Protein AF-A0A8B6DCF0-F1 (afdb_monomer_lite)

Radius of gyration: 31.2 Å; chains: 1; bounding box: 80×65×60 Å

Foldseek 3Di:
DDDPPPPVVV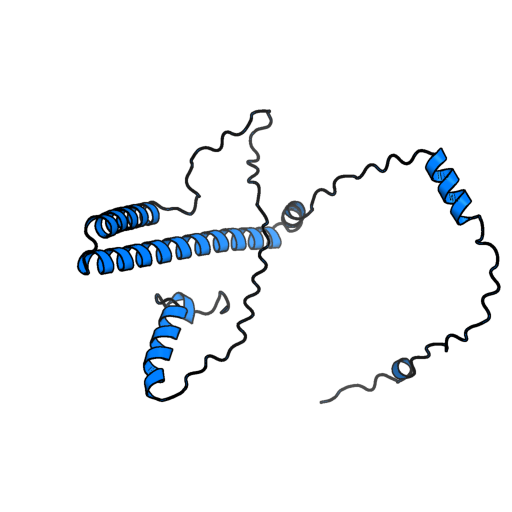PDPDDPVNVVVVVCVVCVVVDDDDDDDDPPPPPPPPPPPPDDDPPPDPDDDDDPPDPDPDPLCDPVLVVLVVQLVVLVVVCVVPVDPVSVVSNVVSVVVNVVSVVVSVVVVVVVVVVVLVVCCVPPVPVSVVSVPDPPPPPPPPQDPVNVVVVVVVVVPDDPDPPPDDDPPPPPDPVVVVDPPDDDDD

Structure (mmCIF, N/CA/C/O backbone):
data_AF-A0A8B6DCF0-F1
#
_entry.id   AF-A0A8B6DCF0-F1
#
loop_
_atom_site.group_PDB
_atom_site.id
_atom_site.type_symbol
_atom_site.label_atom_id
_atom_site.label_alt_id
_atom_site.label_comp_id
_atom_site.label_asym_id
_atom_site.label_entity_id
_atom_site.label_seq_id
_atom_site.pdbx_PDB_ins_code
_atom_site.Cartn_x
_atom_site.Cartn_y
_atom_site.Cartn_z
_atom_site.occupancy
_atom_site.B_iso_or_equiv
_atom_site.auth_seq_id
_atom_site.auth_comp_id
_atom_site.auth_asym_id
_atom_site.auth_atom_id
_atom_site.pdbx_PDB_model_num
ATOM 1 N N . MET A 1 1 ? 0.756 -14.372 11.166 1.00 50.53 1 MET A N 1
ATOM 2 C CA . MET A 1 1 ? 1.759 -13.294 11.364 1.00 50.53 1 MET A CA 1
ATOM 3 C C . MET A 1 1 ? 2.441 -13.511 12.699 1.00 50.53 1 MET A C 1
ATOM 5 O O . MET A 1 1 ? 1.732 -13.836 13.648 1.00 50.53 1 MET A O 1
ATOM 9 N N . PRO A 1 2 ? 3.769 -13.352 12.784 1.00 46.59 2 PRO A N 1
ATOM 10 C CA . PRO A 1 2 ? 4.470 -13.542 14.040 1.00 46.59 2 PRO A CA 1
ATOM 11 C C . PRO A 1 2 ? 4.044 -12.483 15.072 1.00 46.59 2 PRO A C 1
ATOM 13 O O . PRO A 1 2 ? 3.717 -11.356 14.694 1.00 46.59 2 PRO A O 1
ATOM 16 N N . PRO A 1 3 ? 4.024 -12.833 16.365 1.00 51.06 3 PRO A N 1
ATOM 17 C CA . PRO A 1 3 ? 3.550 -11.953 17.427 1.00 51.06 3 PRO A CA 1
ATOM 18 C C . PRO A 1 3 ? 4.448 -10.717 17.620 1.00 51.06 3 PRO A C 1
ATOM 20 O O . PRO A 1 3 ? 5.671 -10.831 17.691 1.00 51.06 3 PRO A O 1
ATOM 23 N N . ASP A 1 4 ? 3.820 -9.546 17.799 1.00 48.81 4 ASP A N 1
ATOM 24 C CA . ASP A 1 4 ? 4.411 -8.187 17.877 1.00 48.81 4 ASP A CA 1
ATOM 25 C C . ASP A 1 4 ? 5.501 -7.968 18.955 1.00 48.81 4 ASP A C 1
ATOM 27 O O . ASP A 1 4 ? 6.108 -6.895 19.049 1.00 48.81 4 ASP A O 1
ATOM 31 N N . LYS A 1 5 ? 5.759 -8.969 19.800 1.00 54.66 5 LYS A N 1
ATOM 32 C CA . LYS A 1 5 ? 6.769 -8.928 20.868 1.00 54.66 5 LYS A CA 1
ATOM 33 C C . LYS A 1 5 ? 7.974 -9.827 20.615 1.00 54.66 5 LYS A C 1
ATOM 35 O O . LYS A 1 5 ? 8.868 -9.864 21.455 1.00 54.66 5 LYS A O 1
ATOM 40 N N . ASN A 1 6 ? 8.013 -10.554 19.503 1.00 51.38 6 ASN A N 1
ATOM 41 C CA . ASN A 1 6 ? 9.112 -11.469 19.261 1.00 51.38 6 ASN A CA 1
ATOM 42 C C . ASN A 1 6 ? 10.365 -10.679 18.838 1.00 51.38 6 ASN A C 1
ATOM 44 O O . ASN A 1 6 ? 10.413 -10.067 17.770 1.00 51.38 6 ASN A O 1
ATOM 48 N N . VAL A 1 7 ? 11.362 -10.669 19.730 1.00 56.72 7 VAL A N 1
ATOM 49 C CA . VAL A 1 7 ? 12.644 -9.949 19.610 1.00 56.72 7 VAL A CA 1
ATOM 50 C C . VAL A 1 7 ? 13.365 -10.298 18.305 1.00 56.72 7 VAL A C 1
ATOM 52 O O . VAL A 1 7 ? 14.072 -9.459 17.751 1.00 56.72 7 VAL A O 1
ATOM 55 N N . PHE A 1 8 ? 13.112 -11.499 17.781 1.00 53.00 8 PHE A N 1
ATOM 56 C CA . PHE A 1 8 ? 13.664 -12.004 16.531 1.00 53.00 8 PHE A CA 1
ATOM 57 C C . PHE A 1 8 ? 13.345 -11.102 15.324 1.00 53.00 8 PHE A C 1
ATOM 59 O O . PHE A 1 8 ? 14.246 -10.726 14.581 1.00 53.00 8 PHE A O 1
ATOM 66 N N . TYR A 1 9 ? 12.093 -10.651 15.173 1.00 59.12 9 TYR A N 1
ATOM 67 C CA . TYR A 1 9 ? 11.668 -9.859 14.005 1.00 59.12 9 TYR A CA 1
ATOM 68 C C . TYR A 1 9 ? 11.976 -8.363 14.114 1.00 59.12 9 TYR A C 1
ATOM 70 O O . TYR A 1 9 ? 11.829 -7.647 13.132 1.00 59.12 9 TYR A O 1
ATOM 78 N N . ARG A 1 10 ? 12.389 -7.862 15.288 1.00 59.25 10 ARG A N 1
ATOM 79 C CA . ARG A 1 10 ? 12.855 -6.467 15.421 1.00 59.25 10 ARG A CA 1
ATOM 80 C C . ARG A 1 10 ? 14.289 -6.268 14.955 1.00 59.25 10 ARG A C 1
ATOM 82 O O . ARG A 1 10 ? 14.651 -5.145 14.640 1.00 59.25 10 ARG A O 1
ATOM 89 N N . LYS A 1 11 ? 15.102 -7.325 14.996 1.00 58.03 11 LYS A N 1
ATOM 90 C CA . LYS A 1 11 ? 16.522 -7.279 14.622 1.00 58.03 11 LYS A CA 1
ATOM 91 C C . LYS A 1 11 ? 16.777 -7.763 13.195 1.00 58.03 11 LYS A C 1
ATOM 93 O O . LYS A 1 11 ? 17.899 -7.665 12.718 1.00 58.03 11 LYS A O 1
ATOM 98 N N . CYS A 1 12 ? 15.760 -8.319 12.542 1.00 60.09 12 CYS A N 1
ATOM 99 C CA . CYS A 1 12 ? 15.866 -8.800 11.178 1.00 60.09 12 CYS A CA 1
ATOM 100 C C . CYS A 1 12 ? 15.437 -7.674 10.228 1.00 60.09 12 CYS A C 1
ATOM 102 O O . CYS A 1 12 ? 14.245 -7.441 10.048 1.00 60.09 12 CYS A O 1
ATOM 104 N N . ASP A 1 13 ? 16.416 -6.968 9.655 1.00 69.06 13 ASP A N 1
ATOM 105 C CA . ASP A 1 13 ? 16.203 -5.934 8.624 1.00 69.06 13 ASP A CA 1
ATOM 106 C C . ASP A 1 13 ? 15.817 -6.520 7.255 1.00 69.06 13 ASP A C 1
ATOM 108 O O . ASP A 1 13 ? 15.523 -5.784 6.314 1.00 69.06 13 ASP A O 1
ATOM 112 N N . LYS A 1 14 ? 15.806 -7.851 7.133 1.00 64.50 14 LYS A N 1
ATOM 113 C CA . LYS A 1 14 ? 15.364 -8.555 5.933 1.00 64.50 14 LYS A CA 1
ATOM 114 C C . LYS A 1 14 ? 13.870 -8.855 6.007 1.00 64.50 14 LYS A C 1
ATOM 116 O O . LYS A 1 14 ? 13.357 -9.277 7.048 1.00 64.50 14 LYS A O 1
ATOM 121 N N . ASP A 1 15 ? 13.174 -8.659 4.891 1.00 76.12 15 ASP A N 1
ATOM 122 C CA . ASP A 1 15 ? 11.773 -9.045 4.780 1.00 76.12 15 ASP A CA 1
ATOM 123 C C . ASP A 1 15 ? 11.641 -10.571 4.917 1.00 76.12 15 ASP A C 1
ATOM 125 O O . ASP A 1 15 ? 12.460 -11.341 4.414 1.00 76.12 15 ASP A O 1
ATOM 129 N N . VAL A 1 16 ? 10.612 -11.028 5.633 1.00 76.62 16 VAL A N 1
ATOM 130 C CA . VAL A 1 16 ? 10.426 -12.462 5.888 1.00 76.62 16 VAL A CA 1
ATOM 131 C C . VAL A 1 16 ? 10.171 -13.242 4.596 1.00 76.62 16 VAL A C 1
ATOM 133 O O . VAL A 1 16 ? 10.513 -14.418 4.538 1.00 76.62 16 VAL A O 1
ATOM 136 N N . PHE A 1 17 ? 9.591 -12.606 3.573 1.00 78.94 17 PHE A N 1
ATOM 137 C CA . PHE A 1 17 ? 9.377 -13.197 2.257 1.00 78.94 17 PHE A CA 1
ATOM 138 C C . PHE A 1 17 ? 10.675 -13.268 1.457 1.00 78.94 17 PHE A C 1
ATOM 140 O O . PHE A 1 17 ? 10.887 -14.279 0.796 1.00 78.94 17 PHE A O 1
ATOM 147 N N . ASP A 1 18 ? 11.563 -12.277 1.586 1.00 79.88 18 ASP A N 1
ATOM 148 C CA . ASP A 1 18 ? 12.898 -12.324 0.974 1.00 79.88 18 ASP A CA 1
ATOM 149 C C . ASP A 1 18 ? 13.707 -13.492 1.557 1.00 79.88 18 ASP A C 1
ATOM 151 O O . ASP A 1 18 ? 14.270 -14.293 0.819 1.00 79.88 18 ASP A O 1
ATOM 155 N N . ILE A 1 19 ? 13.678 -13.666 2.885 1.00 83.75 19 ILE A N 1
ATOM 156 C CA . ILE A 1 19 ? 14.309 -14.814 3.559 1.00 83.75 19 ILE A CA 1
ATOM 157 C C . ILE A 1 19 ? 13.678 -16.132 3.093 1.00 83.75 19 ILE A C 1
ATOM 159 O O . ILE A 1 19 ? 14.378 -17.122 2.883 1.00 83.75 19 ILE A O 1
ATOM 163 N N . LEU A 1 20 ? 12.350 -16.179 2.960 1.00 86.19 20 LEU A N 1
ATOM 164 C CA . LEU A 1 20 ? 11.659 -17.384 2.507 1.00 86.19 20 LEU A CA 1
ATOM 165 C C . LEU A 1 20 ? 12.067 -17.746 1.075 1.00 86.19 20 LEU A C 1
ATOM 167 O O . LEU A 1 20 ? 12.313 -18.912 0.789 1.00 86.19 20 LEU A O 1
ATOM 171 N N . GLN A 1 21 ? 12.159 -16.746 0.199 1.00 85.50 21 GLN A N 1
ATOM 172 C CA . GLN A 1 21 ? 12.559 -16.908 -1.191 1.00 85.50 21 GLN A CA 1
ATOM 173 C C . GLN A 1 21 ? 14.017 -17.366 -1.306 1.00 85.50 21 GLN A C 1
ATOM 175 O O . GLN A 1 21 ? 14.265 -18.349 -1.998 1.00 85.50 21 GLN A O 1
ATOM 180 N N . GLU A 1 22 ? 14.944 -16.731 -0.574 1.00 88.44 22 GLU A N 1
ATOM 181 C CA . GLU A 1 22 ? 16.356 -17.147 -0.494 1.00 88.44 22 GLU A CA 1
ATOM 182 C C . GLU A 1 22 ? 16.465 -18.629 -0.082 1.00 88.44 22 GLU A C 1
ATOM 184 O O . GLU A 1 22 ? 17.211 -19.400 -0.683 1.00 88.44 22 GLU A O 1
ATOM 189 N N . ASN A 1 23 ? 15.676 -19.060 0.908 1.00 89.06 23 ASN A N 1
ATOM 190 C CA . ASN A 1 23 ? 15.674 -20.454 1.356 1.00 89.06 23 ASN A CA 1
ATOM 191 C C . ASN A 1 23 ? 15.055 -21.409 0.327 1.00 89.06 23 ASN A C 1
ATOM 193 O O . ASN A 1 23 ? 15.601 -22.484 0.096 1.00 89.06 23 ASN A O 1
ATOM 197 N N . ILE A 1 24 ? 13.934 -21.046 -0.302 1.00 89.69 24 ILE A N 1
ATOM 198 C CA . ILE A 1 24 ? 13.319 -21.883 -1.343 1.00 89.69 24 ILE A CA 1
ATOM 199 C C . ILE A 1 24 ? 14.308 -22.101 -2.486 1.00 89.69 24 ILE A C 1
ATOM 201 O O . ILE A 1 24 ? 14.480 -23.233 -2.925 1.00 89.69 24 ILE A O 1
ATOM 205 N N . GLU A 1 25 ? 14.985 -21.045 -2.931 1.00 90.94 25 GLU A N 1
ATOM 206 C CA . GLU A 1 25 ? 15.983 -21.127 -3.994 1.00 90.94 25 GLU A CA 1
ATOM 207 C C . GLU A 1 25 ? 17.165 -22.011 -3.582 1.00 90.94 25 GLU A C 1
ATOM 209 O O . GLU A 1 25 ? 17.521 -22.933 -4.316 1.00 90.94 25 GLU A O 1
ATOM 214 N N . HIS A 1 26 ? 17.696 -21.822 -2.370 1.00 92.56 26 HIS A N 1
ATOM 215 C CA . HIS A 1 26 ? 18.795 -22.629 -1.841 1.00 92.56 26 HIS A CA 1
ATOM 216 C C . HIS A 1 26 ? 18.467 -24.132 -1.807 1.00 92.56 26 HIS A C 1
ATOM 218 O O . HIS A 1 26 ? 19.247 -24.954 -2.290 1.00 92.56 26 HIS A O 1
ATOM 224 N N . TYR A 1 27 ? 17.290 -24.494 -1.291 1.00 91.69 27 TYR A N 1
ATOM 225 C CA . TYR A 1 27 ? 16.883 -25.892 -1.131 1.00 91.69 27 TYR A CA 1
ATOM 226 C C . TYR A 1 27 ? 16.232 -26.498 -2.384 1.00 91.69 27 TYR A C 1
ATOM 228 O O . TYR A 1 27 ? 16.094 -27.718 -2.454 1.00 91.69 27 TYR A O 1
ATOM 236 N N . SER A 1 28 ? 15.878 -25.692 -3.393 1.00 89.06 28 SER A N 1
ATOM 237 C CA . SER A 1 28 ? 15.263 -26.174 -4.644 1.00 89.06 28 SER A CA 1
ATOM 238 C C . SER A 1 28 ? 16.144 -27.166 -5.405 1.00 89.06 28 SER A C 1
ATOM 240 O O . SER A 1 28 ? 15.644 -28.059 -6.085 1.00 89.06 28 SER A O 1
ATOM 242 N N . THR A 1 29 ? 17.463 -27.042 -5.247 1.00 91.81 29 THR A N 1
ATOM 243 C CA . THR A 1 29 ? 18.451 -27.935 -5.863 1.00 91.81 29 THR A CA 1
ATOM 244 C C . THR A 1 29 ? 18.511 -29.311 -5.200 1.00 91.81 29 THR A C 1
ATOM 246 O O . THR A 1 29 ? 18.977 -30.265 -5.816 1.00 91.81 29 THR A O 1
ATOM 249 N N . LEU A 1 30 ? 18.020 -29.432 -3.962 1.00 91.38 30 LEU A N 1
ATOM 250 C CA . LEU A 1 30 ? 18.060 -30.665 -3.174 1.00 91.38 30 LEU A CA 1
ATOM 251 C C . LEU A 1 30 ? 16.771 -31.489 -3.288 1.00 91.38 30 LEU A C 1
ATOM 253 O O . LEU A 1 30 ? 16.720 -32.616 -2.798 1.00 91.38 30 LEU A O 1
ATOM 257 N N . GLY A 1 31 ? 15.734 -30.949 -3.933 1.00 90.44 31 GLY A N 1
ATOM 258 C CA . GLY A 1 31 ? 14.481 -31.649 -4.184 1.00 90.44 31 GLY A CA 1
ATOM 259 C C . GLY A 1 31 ? 13.255 -30.751 -4.060 1.00 90.44 31 GLY A C 1
ATOM 260 O O . GLY A 1 31 ? 13.317 -29.529 -4.182 1.00 90.44 31 GLY A O 1
ATOM 261 N N . THR A 1 32 ? 12.099 -31.373 -3.833 1.00 92.12 32 THR A N 1
ATOM 262 C CA . THR A 1 32 ? 10.832 -30.650 -3.706 1.00 92.12 32 THR A CA 1
ATOM 263 C C . THR A 1 32 ? 10.760 -29.918 -2.370 1.00 92.12 32 THR A C 1
ATOM 265 O O . THR A 1 32 ? 10.644 -30.532 -1.312 1.00 92.12 32 THR A O 1
ATOM 268 N N . VAL A 1 33 ? 10.778 -28.588 -2.427 1.00 90.50 33 VAL A N 1
ATOM 269 C CA . VAL A 1 33 ? 1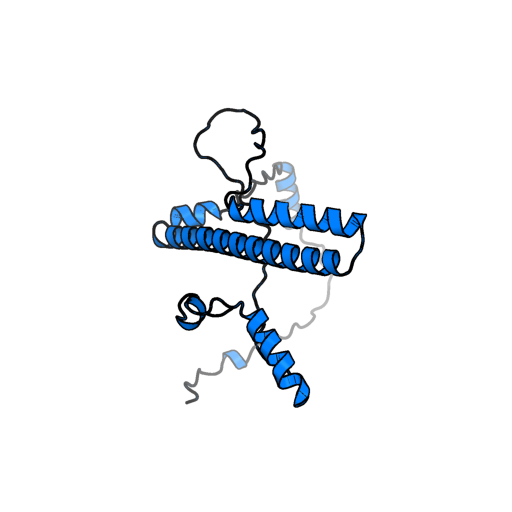0.594 -27.725 -1.258 1.00 90.50 33 VAL A CA 1
ATOM 270 C C . VAL A 1 33 ? 9.113 -27.395 -1.105 1.00 90.50 33 VAL A C 1
ATOM 272 O O . VAL A 1 33 ? 8.496 -26.839 -2.013 1.00 90.50 33 VAL A O 1
ATOM 275 N N . ALA A 1 34 ? 8.542 -27.706 0.057 1.00 85.19 34 ALA A N 1
ATOM 276 C CA . ALA A 1 34 ? 7.182 -27.325 0.419 1.00 85.19 34 ALA A CA 1
ATOM 277 C C . ALA A 1 34 ? 7.203 -26.384 1.627 1.00 85.19 34 ALA A C 1
ATOM 279 O O . ALA A 1 34 ? 7.842 -26.663 2.641 1.00 85.19 34 ALA A O 1
ATOM 280 N N . VAL A 1 35 ? 6.474 -25.273 1.532 1.00 82.06 35 VAL A N 1
ATOM 281 C CA . VAL A 1 35 ? 6.255 -24.363 2.660 1.00 82.06 35 VAL A CA 1
ATOM 282 C C . VAL A 1 35 ? 4.965 -24.779 3.354 1.00 82.06 35 VAL A C 1
ATOM 284 O O . VAL A 1 35 ? 3.885 -24.652 2.782 1.00 82.06 35 VAL A O 1
ATOM 287 N N . ILE A 1 36 ? 5.073 -25.269 4.588 1.00 78.62 36 ILE A N 1
ATOM 288 C CA . ILE A 1 36 ? 3.926 -25.728 5.377 1.00 78.62 36 ILE A CA 1
ATOM 289 C C . ILE A 1 36 ? 3.716 -24.760 6.540 1.00 78.62 36 ILE A C 1
ATOM 291 O O . ILE A 1 36 ? 4.605 -24.548 7.362 1.00 78.62 36 ILE A O 1
ATOM 295 N N . GLY A 1 37 ? 2.530 -24.163 6.615 1.00 76.81 37 GLY A N 1
ATOM 296 C CA . GLY A 1 37 ? 2.154 -23.282 7.713 1.00 76.81 37 GLY A CA 1
ATOM 297 C C . GLY A 1 37 ? 0.703 -22.838 7.613 1.00 76.81 37 GLY A C 1
ATOM 298 O O . GLY A 1 37 ? 0.122 -22.808 6.529 1.00 76.81 37 GLY A O 1
ATOM 299 N N . ASP A 1 38 ? 0.121 -22.465 8.753 1.00 59.91 38 ASP A N 1
ATOM 300 C CA . ASP A 1 38 ? -1.204 -21.854 8.800 1.00 59.91 38 ASP A CA 1
ATOM 301 C C . ASP A 1 38 ? -1.120 -20.414 8.259 1.00 59.91 38 ASP A C 1
ATOM 303 O O . ASP A 1 38 ? -0.906 -19.440 8.990 1.00 59.91 38 ASP A O 1
ATOM 307 N N . LEU A 1 39 ? -1.226 -20.282 6.933 1.00 60.72 39 LEU A N 1
ATOM 308 C CA . LEU A 1 39 ? -1.250 -19.005 6.217 1.00 60.72 39 LEU A CA 1
ATOM 309 C C . LEU A 1 39 ? -2.603 -18.282 6.346 1.00 60.72 39 LEU A C 1
ATOM 311 O O . LEU A 1 39 ? -2.876 -17.364 5.571 1.00 60.72 39 LEU A O 1
ATOM 315 N N . ASN A 1 40 ? -3.428 -18.614 7.350 1.00 56.78 40 ASN A N 1
ATOM 316 C CA . ASN A 1 40 ? -4.629 -17.863 7.722 1.00 56.78 40 ASN A CA 1
ATOM 317 C C . ASN A 1 40 ? -4.282 -16.487 8.325 1.00 56.78 40 ASN A C 1
ATOM 319 O O . ASN A 1 40 ? -4.618 -16.135 9.460 1.00 56.78 40 ASN A O 1
ATOM 323 N N . GLY A 1 41 ? -3.623 -15.637 7.541 1.00 51.19 41 GLY A N 1
ATOM 324 C CA . GLY A 1 41 ? -3.668 -14.202 7.741 1.00 51.19 41 GLY A CA 1
ATOM 325 C C . GLY A 1 41 ? -5.103 -13.757 7.507 1.00 51.19 41 GLY A C 1
ATOM 326 O O . GLY A 1 41 ? -5.540 -13.676 6.364 1.00 51.19 41 GLY A O 1
ATOM 327 N N . ARG A 1 42 ? -5.847 -13.488 8.586 1.00 44.69 42 ARG A N 1
ATOM 328 C CA . ARG A 1 42 ? -7.197 -12.911 8.537 1.00 44.69 42 ARG A CA 1
ATOM 329 C C . ARG A 1 42 ? -7.170 -11.572 7.786 1.00 44.69 42 ARG A C 1
ATOM 331 O O . ARG A 1 42 ? -7.068 -10.509 8.393 1.00 44.69 42 ARG A O 1
ATOM 338 N N . TYR A 1 43 ? -7.278 -11.615 6.464 1.00 42.34 43 TYR A N 1
ATOM 339 C CA . TYR A 1 43 ? -7.583 -10.467 5.625 1.00 42.34 43 TYR A CA 1
ATOM 340 C C . TYR A 1 43 ? -9.094 -10.261 5.651 1.00 42.34 43 TYR A C 1
ATOM 342 O O . TYR A 1 43 ? -9.807 -10.641 4.729 1.00 42.34 43 TYR A O 1
ATOM 350 N N . THR A 1 44 ? -9.613 -9.609 6.690 1.00 36.34 44 THR A N 1
ATOM 351 C CA . THR A 1 44 ? -10.875 -8.898 6.490 1.00 36.34 44 THR A CA 1
ATOM 352 C C . THR A 1 44 ? -10.538 -7.622 5.732 1.00 36.34 44 THR A C 1
ATOM 354 O O . THR A 1 44 ? -10.018 -6.668 6.316 1.00 36.34 44 THR A O 1
ATOM 357 N N . LYS A 1 45 ? -10.835 -7.584 4.425 1.00 38.97 45 LYS A N 1
ATOM 358 C CA . LYS A 1 45 ? -11.086 -6.327 3.700 1.00 38.97 45 LYS A CA 1
ATOM 359 C C . LYS A 1 45 ? -12.318 -5.670 4.333 1.00 38.97 45 LYS A C 1
ATOM 361 O O . LYS A 1 45 ? -13.410 -5.681 3.785 1.00 38.97 45 LYS A O 1
ATOM 366 N N . SER A 1 46 ? -12.175 -5.135 5.537 1.00 40.78 46 SER A N 1
ATOM 367 C CA . SER A 1 46 ? -13.142 -4.191 6.061 1.00 40.78 46 SER A CA 1
ATOM 368 C C . SER A 1 46 ? -12.739 -2.843 5.484 1.00 40.78 46 SER A C 1
ATOM 370 O O . SER A 1 46 ? -11.839 -2.183 6.010 1.00 40.78 46 SER A O 1
ATOM 372 N N . GLU A 1 47 ? -13.366 -2.464 4.373 1.00 40.00 47 GLU A N 1
ATOM 373 C CA . GLU A 1 47 ? -13.417 -1.084 3.892 1.00 40.00 47 GLU A CA 1
ATOM 374 C C . GLU A 1 47 ? -14.145 -0.228 4.936 1.00 40.00 47 GLU A C 1
ATOM 376 O O . GLU A 1 47 ? -15.284 0.196 4.775 1.00 40.00 47 GLU A O 1
ATOM 381 N N . VAL A 1 48 ? -13.497 0.003 6.074 1.00 40.41 48 VAL A N 1
ATOM 382 C CA . VAL A 1 48 ? -13.881 1.072 6.981 1.00 40.41 48 VAL A CA 1
ATOM 383 C C . VAL A 1 48 ? -13.114 2.284 6.492 1.00 40.41 48 VAL A C 1
ATOM 385 O O . VAL A 1 48 ? -11.980 2.538 6.896 1.00 40.41 48 VAL A O 1
ATOM 388 N N . THR A 1 49 ? -13.722 3.014 5.562 1.00 35.75 49 THR A N 1
ATOM 389 C CA . THR A 1 49 ? -13.335 4.391 5.272 1.00 35.75 49 THR A CA 1
ATOM 390 C C . THR A 1 49 ? -13.581 5.187 6.552 1.00 35.75 49 THR A C 1
ATOM 392 O O . THR A 1 49 ? -14.698 5.606 6.853 1.00 35.75 49 THR A O 1
ATOM 395 N N . PHE A 1 50 ? -12.537 5.341 7.365 1.00 40.47 50 PHE A N 1
ATOM 396 C CA . PHE A 1 50 ? -12.544 6.280 8.476 1.00 40.47 50 PHE A CA 1
ATOM 397 C C . PHE A 1 50 ? -12.654 7.678 7.870 1.00 40.47 50 PHE A C 1
ATOM 399 O O . PHE A 1 50 ? -11.669 8.216 7.373 1.00 40.47 50 PHE A O 1
ATOM 406 N N . LYS A 1 51 ? -13.861 8.253 7.868 1.00 36.56 51 LYS A N 1
ATOM 407 C CA . LYS A 1 51 ? -14.012 9.693 7.669 1.00 36.56 51 LYS A CA 1
ATOM 408 C C . LYS A 1 51 ? -13.280 10.373 8.820 1.00 36.56 51 LYS A C 1
ATOM 410 O O . LYS A 1 51 ? -13.652 10.193 9.978 1.00 36.56 51 LYS A O 1
ATOM 415 N N . GLU A 1 52 ? -12.224 11.103 8.494 1.00 41.12 52 GLU A N 1
ATOM 416 C CA . GLU A 1 52 ? -11.612 12.057 9.407 1.00 41.12 52 GLU A CA 1
ATOM 417 C C . GLU A 1 52 ? -12.676 13.100 9.753 1.00 41.12 52 GLU A C 1
ATOM 419 O O . GLU A 1 52 ? -13.11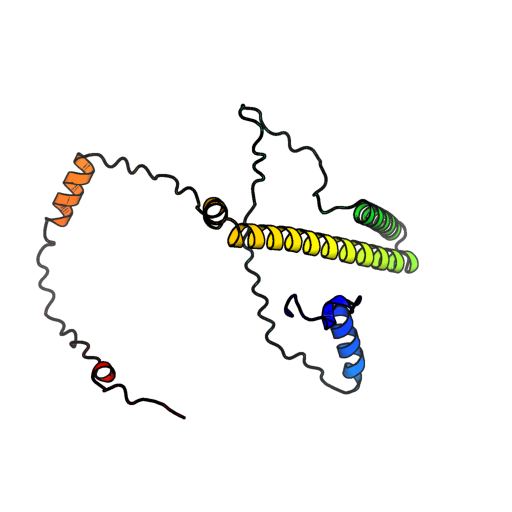7 13.865 8.899 1.00 41.12 52 GLU A O 1
ATOM 424 N N . GLN A 1 53 ? -13.162 13.070 10.992 1.00 34.84 53 GLN A N 1
ATOM 425 C CA . GLN A 1 53 ? -13.835 14.222 11.573 1.00 34.84 53 GLN A CA 1
ATOM 426 C C . GLN A 1 53 ? -12.772 15.017 12.319 1.00 34.84 53 GLN A C 1
ATOM 428 O O . GLN A 1 53 ? -12.280 14.587 13.361 1.00 34.84 53 GLN A O 1
ATOM 433 N N . CYS A 1 54 ? -12.404 16.154 11.736 1.00 32.72 54 CYS A N 1
ATOM 434 C CA . CYS A 1 54 ? -11.772 17.251 12.445 1.00 32.72 54 CYS A CA 1
ATOM 435 C C . CYS A 1 54 ? -12.826 17.827 13.410 1.00 32.72 54 CYS A C 1
ATOM 437 O O . CYS A 1 54 ? -13.886 18.257 12.963 1.00 32.72 54 CYS A O 1
ATOM 439 N N . GLU A 1 55 ? -12.591 17.774 14.724 1.00 35.03 55 GLU A N 1
ATOM 440 C CA . GLU A 1 55 ? -13.515 18.279 15.762 1.00 35.03 55 GLU A CA 1
ATOM 441 C C . GLU A 1 55 ? -13.423 19.815 15.941 1.00 35.03 55 GLU A C 1
ATOM 443 O O . GLU A 1 55 ? -13.660 20.324 17.030 1.00 35.03 55 GLU A O 1
ATOM 448 N N . SER A 1 56 ? -13.093 20.585 14.897 1.00 35.41 56 SER A N 1
ATOM 449 C CA . SER A 1 56 ? -12.932 22.044 15.021 1.00 35.41 56 SER A CA 1
ATOM 450 C C . SER A 1 56 ? -13.424 22.842 13.811 1.00 35.41 56 SER A C 1
ATOM 452 O O . SER A 1 56 ? -12.681 23.647 13.254 1.00 35.41 56 SER A O 1
ATOM 454 N N . CYS A 1 57 ? -14.674 22.630 13.399 1.00 27.88 57 CYS A N 1
ATOM 455 C CA . CYS A 1 57 ? -15.410 23.607 12.590 1.00 27.88 57 CYS A CA 1
ATOM 456 C C . CYS A 1 57 ? -16.911 23.277 12.569 1.00 27.88 57 CYS A C 1
ATOM 458 O O . CYS A 1 57 ? -17.411 22.553 11.710 1.00 27.88 57 CYS A O 1
ATOM 460 N N . GLU A 1 58 ? -17.651 23.830 13.530 1.00 38.12 58 GLU A N 1
ATOM 461 C CA . GLU A 1 58 ? -19.081 24.076 13.355 1.00 38.12 58 GLU A CA 1
ATOM 462 C C . GLU A 1 58 ? -19.219 25.270 12.410 1.00 38.12 58 GLU A C 1
ATOM 464 O O . GLU A 1 58 ? -19.083 26.405 12.846 1.00 38.12 58 GLU A O 1
ATOM 469 N N . ASN A 1 59 ? -19.339 24.999 11.107 1.00 37.69 59 ASN A N 1
ATOM 470 C CA . ASN A 1 59 ? -20.140 25.753 10.134 1.00 37.69 59 ASN A CA 1
ATOM 471 C C . ASN A 1 59 ? -19.871 25.217 8.718 1.00 37.69 59 ASN A C 1
ATOM 473 O O . ASN A 1 59 ? -18.798 25.397 8.158 1.00 37.69 59 ASN A O 1
ATOM 477 N N . GLY A 1 60 ? -20.870 24.518 8.176 1.00 40.50 60 GLY A N 1
ATOM 478 C CA . GLY A 1 60 ? -21.453 24.772 6.852 1.00 40.50 60 GLY A CA 1
ATOM 479 C C . GLY A 1 60 ? -20.652 24.674 5.551 1.00 40.50 60 GLY A C 1
ATOM 480 O O . GLY A 1 60 ? -21.310 24.567 4.520 1.00 40.50 60 GLY A O 1
ATOM 481 N N . ASP A 1 61 ? -19.320 24.660 5.533 1.00 33.16 61 ASP A N 1
ATOM 482 C CA . ASP A 1 61 ? -18.582 24.817 4.276 1.00 33.16 61 ASP A CA 1
ATOM 483 C C . ASP A 1 61 ? -18.015 23.506 3.726 1.00 33.16 61 ASP A C 1
ATOM 485 O O . ASP A 1 61 ? -17.389 22.691 4.409 1.00 33.16 61 ASP A O 1
ATOM 489 N N . LYS A 1 62 ? -18.282 23.290 2.433 1.00 37.78 62 LYS A N 1
ATOM 490 C CA . LYS A 1 62 ? -17.834 22.138 1.649 1.00 37.78 62 LYS A CA 1
ATOM 491 C C . LYS A 1 62 ? -16.309 22.049 1.728 1.00 37.78 62 LYS A C 1
ATOM 493 O O . LYS A 1 62 ? -15.606 22.852 1.126 1.00 37.78 62 LYS A O 1
ATOM 498 N N . ILE A 1 63 ? -15.806 21.044 2.445 1.00 38.38 63 ILE A N 1
ATOM 499 C CA . ILE A 1 63 ? -14.375 20.741 2.540 1.00 38.38 63 ILE A CA 1
ATOM 500 C C . ILE A 1 63 ? -13.854 20.441 1.129 1.00 38.38 63 ILE A C 1
ATOM 502 O O . ILE A 1 63 ? -14.031 19.336 0.605 1.00 38.38 63 ILE A O 1
ATOM 506 N N . HIS A 1 64 ? -13.201 21.422 0.510 1.00 39.59 64 HIS A N 1
ATOM 507 C CA . HIS A 1 64 ? -12.265 21.167 -0.571 1.00 39.59 64 HIS A CA 1
ATOM 508 C C . HIS A 1 64 ? -11.187 20.241 -0.006 1.00 39.59 64 HIS A C 1
ATOM 510 O O . HIS A 1 64 ? -10.463 20.613 0.916 1.00 39.59 64 HIS A O 1
ATOM 516 N N . LYS A 1 65 ? -11.109 19.005 -0.515 1.00 42.47 65 LYS A N 1
ATOM 517 C CA . LYS A 1 65 ? -9.976 18.122 -0.231 1.00 42.47 65 LYS A CA 1
ATOM 518 C C . LYS A 1 65 ? -8.737 18.834 -0.758 1.00 42.47 65 LYS A C 1
ATOM 520 O O . LYS A 1 65 ? -8.545 18.899 -1.969 1.00 42.47 65 LYS A O 1
ATOM 525 N N . SER A 1 66 ? -7.937 19.407 0.133 1.00 44.66 66 SER A N 1
ATOM 526 C CA . SER A 1 66 ? -6.593 19.826 -0.228 1.00 44.66 66 SER A CA 1
ATOM 527 C C . SER A 1 66 ? -5.874 18.607 -0.809 1.00 44.66 66 SER A C 1
ATOM 529 O O . SER A 1 66 ? -6.051 17.486 -0.326 1.00 44.66 66 SER A O 1
ATOM 531 N N . ASN A 1 67 ? -5.068 18.811 -1.852 1.00 55.59 67 ASN A N 1
ATOM 532 C CA . ASN A 1 67 ? -4.154 17.802 -2.404 1.00 55.59 67 ASN A CA 1
ATOM 533 C C . ASN A 1 67 ? -3.017 17.475 -1.414 1.00 55.59 67 ASN A C 1
ATOM 535 O O . ASN A 1 67 ? -1.867 17.313 -1.808 1.00 55.59 67 ASN A O 1
ATOM 539 N N . ALA A 1 68 ? -3.307 17.457 -0.113 1.00 68.12 68 ALA A N 1
ATOM 540 C CA . ALA A 1 68 ? -2.360 17.057 0.899 1.00 68.12 68 ALA A CA 1
ATOM 541 C C . ALA A 1 68 ? -2.053 15.578 0.681 1.00 68.12 68 ALA A C 1
ATOM 543 O O . ALA A 1 68 ? -2.957 14.735 0.638 1.00 68.12 68 ALA A O 1
ATOM 544 N N . ASP A 1 69 ? -0.768 15.279 0.522 1.00 74.12 69 ASP A N 1
ATOM 545 C CA . ASP A 1 69 ? -0.303 13.908 0.486 1.00 74.12 69 ASP A CA 1
ATOM 546 C C . ASP A 1 69 ? -0.800 13.161 1.719 1.00 74.12 69 ASP A C 1
ATOM 548 O O . ASP A 1 69 ? -0.945 13.720 2.812 1.00 74.12 69 ASP A O 1
ATOM 552 N N . ASN A 1 70 ? -1.047 11.864 1.546 1.00 78.25 70 ASN A N 1
ATOM 553 C CA . ASN A 1 70 ? -1.381 11.030 2.684 1.00 78.25 70 ASN A CA 1
ATOM 554 C C . ASN A 1 70 ? -0.294 11.182 3.764 1.00 78.25 70 ASN A C 1
ATOM 556 O O . ASN A 1 70 ? 0.890 11.151 3.435 1.00 78.25 70 ASN A O 1
ATOM 560 N N . PRO A 1 71 ? -0.655 11.231 5.056 1.00 83.62 71 PRO A N 1
ATOM 561 C CA . PRO A 1 71 ? 0.288 11.517 6.144 1.00 83.62 71 PRO A CA 1
ATOM 562 C C . PRO A 1 71 ? 1.411 10.478 6.313 1.00 83.62 71 PRO A C 1
ATOM 564 O O . PRO A 1 71 ? 2.338 10.686 7.086 1.00 83.62 71 PRO A O 1
ATOM 567 N N . TRP A 1 72 ? 1.332 9.339 5.619 1.00 87.94 72 TRP A N 1
ATO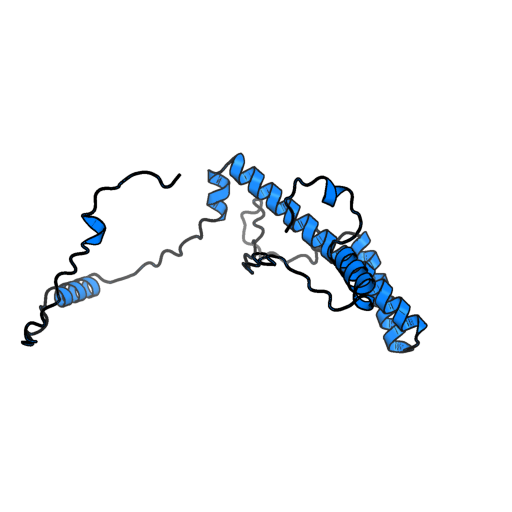M 568 C CA . TRP A 1 72 ? 2.379 8.315 5.587 1.00 87.94 72 TRP A CA 1
ATOM 569 C C . TRP A 1 72 ? 3.350 8.458 4.406 1.00 87.94 72 TRP A C 1
ATOM 571 O O . TRP A 1 72 ? 4.331 7.722 4.353 1.00 87.94 72 TRP A O 1
ATOM 581 N N . PHE A 1 73 ? 3.087 9.355 3.454 1.00 90.88 73 PHE A N 1
ATOM 582 C CA . PHE A 1 73 ? 3.883 9.537 2.243 1.00 90.88 73 PHE A CA 1
ATOM 583 C C . PHE A 1 73 ? 4.989 10.573 2.480 1.00 90.88 73 PHE A C 1
ATOM 585 O O . PHE A 1 73 ? 4.839 11.762 2.207 1.00 90.88 73 PHE A O 1
ATOM 592 N N . THR A 1 74 ? 6.088 10.100 3.062 1.00 91.44 74 THR A N 1
ATOM 593 C CA . THR A 1 74 ? 7.247 10.913 3.451 1.00 91.44 74 THR A CA 1
ATOM 594 C C . THR A 1 74 ? 8.049 11.410 2.244 1.00 91.44 74 THR A C 1
ATOM 596 O O . THR A 1 74 ? 7.941 10.863 1.144 1.00 91.44 74 THR A O 1
ATOM 599 N N . ASP A 1 75 ? 8.922 12.396 2.462 1.00 92.81 75 ASP 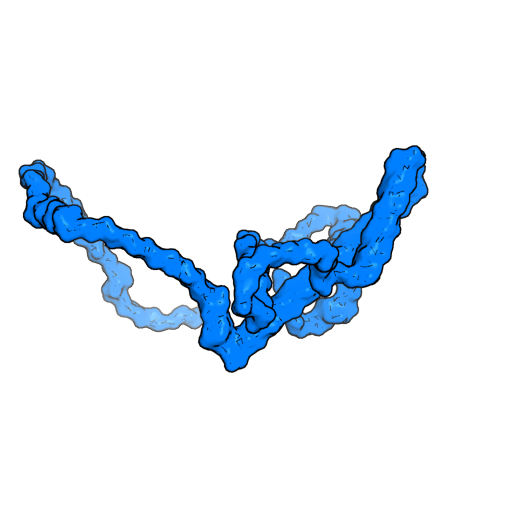A N 1
ATOM 600 C CA . ASP A 1 75 ? 9.816 12.931 1.421 1.00 92.81 75 ASP A CA 1
ATOM 601 C C . ASP A 1 75 ? 10.777 11.873 0.852 1.00 92.81 75 ASP A C 1
ATOM 603 O O . ASP A 1 75 ? 11.086 11.876 -0.340 1.00 92.81 75 ASP A O 1
ATOM 607 N N . GLU A 1 76 ? 11.173 10.892 1.669 1.00 92.19 76 GLU A N 1
ATOM 608 C CA . GLU A 1 76 ? 11.900 9.697 1.220 1.00 92.19 76 GLU A CA 1
ATOM 609 C C . GLU A 1 76 ? 11.091 8.925 0.160 1.00 92.19 76 GLU A C 1
ATOM 611 O O . GLU A 1 76 ? 11.599 8.591 -0.911 1.00 92.19 76 GLU A O 1
ATOM 616 N N . CYS A 1 77 ? 9.803 8.681 0.428 1.00 93.88 77 CYS A N 1
ATOM 617 C CA . CYS A 1 77 ? 8.921 7.955 -0.484 1.00 93.88 77 CYS A CA 1
ATOM 618 C C . CYS A 1 77 ? 8.664 8.745 -1.775 1.00 93.88 77 CYS A C 1
ATOM 620 O O . CYS A 1 77 ? 8.646 8.156 -2.857 1.00 93.88 77 CYS A O 1
ATOM 622 N N . LYS A 1 78 ? 8.542 10.076 -1.675 1.00 94.31 78 LYS A N 1
ATOM 623 C CA . LYS A 1 78 ? 8.457 10.987 -2.828 1.00 94.31 78 LYS A CA 1
ATOM 624 C C . LYS A 1 78 ? 9.705 10.914 -3.699 1.00 94.31 78 LYS A C 1
ATOM 626 O O . LYS A 1 78 ? 9.596 10.772 -4.912 1.00 94.31 78 LYS A O 1
ATOM 631 N N . THR A 1 79 ? 10.882 10.953 -3.081 1.00 96.00 79 THR A N 1
ATOM 632 C CA . THR A 1 79 ? 12.164 10.873 -3.792 1.00 96.00 79 THR A CA 1
ATOM 633 C C . THR A 1 79 ? 12.283 9.557 -4.558 1.00 96.00 79 THR A C 1
ATOM 635 O O . THR A 1 79 ? 12.580 9.557 -5.752 1.00 96.00 79 THR A O 1
ATOM 638 N N . LEU A 1 80 ? 11.974 8.431 -3.906 1.00 95.25 80 LEU A N 1
ATOM 639 C CA . LEU A 1 80 ? 11.976 7.114 -4.550 1.00 95.25 80 LEU A CA 1
ATOM 640 C C . LEU A 1 80 ? 10.923 7.002 -5.660 1.00 95.25 80 LEU A C 1
ATOM 642 O O . LEU A 1 80 ? 11.177 6.366 -6.681 1.00 95.25 80 LEU A O 1
ATOM 646 N N . TYR A 1 81 ? 9.758 7.629 -5.486 1.00 96.69 81 TYR A N 1
ATOM 647 C CA . TYR A 1 81 ? 8.724 7.684 -6.516 1.00 96.69 81 TYR A CA 1
ATOM 648 C C . TYR A 1 81 ? 9.200 8.439 -7.762 1.00 96.69 81 TYR A C 1
ATOM 650 O O . TYR A 1 81 ? 9.035 7.935 -8.869 1.00 96.69 81 TYR A O 1
ATOM 658 N N . ILE A 1 82 ? 9.847 9.597 -7.594 1.00 96.81 82 ILE A N 1
ATOM 659 C CA . ILE A 1 82 ? 10.417 10.372 -8.707 1.00 96.81 82 ILE A CA 1
ATOM 660 C C . ILE A 1 82 ? 11.496 9.558 -9.434 1.00 96.81 82 ILE A C 1
ATOM 662 O O . ILE A 1 82 ? 11.477 9.472 -10.659 1.00 96.81 82 ILE A O 1
ATOM 666 N N . GLN A 1 83 ? 12.400 8.901 -8.700 1.00 96.69 83 GLN A N 1
ATOM 667 C CA . GLN A 1 83 ? 13.428 8.035 -9.297 1.00 96.69 83 GLN A CA 1
ATOM 668 C C . GLN A 1 83 ? 12.819 6.896 -10.121 1.00 96.69 83 GLN A C 1
ATOM 670 O O . GLN A 1 83 ? 13.269 6.622 -11.232 1.00 96.69 83 GLN A O 1
ATOM 675 N N . TYR A 1 84 ? 11.777 6.255 -9.589 1.00 97.88 84 TYR A N 1
ATOM 676 C CA . TYR A 1 84 ? 11.022 5.222 -10.290 1.00 97.88 84 TYR A CA 1
ATOM 677 C C . TYR A 1 84 ? 10.371 5.751 -11.578 1.00 97.88 84 TYR A C 1
ATOM 679 O O . TYR A 1 84 ? 10.483 5.096 -12.613 1.00 97.88 84 TYR A O 1
ATOM 687 N N . GLN A 1 85 ? 9.736 6.927 -11.540 1.00 98.00 85 GLN A N 1
ATOM 688 C CA . GLN A 1 85 ? 9.127 7.546 -12.726 1.00 98.00 85 GLN A CA 1
ATOM 689 C C . GLN A 1 85 ? 10.178 7.870 -13.795 1.00 98.00 85 GLN A C 1
ATOM 691 O O . GLN A 1 85 ? 10.035 7.454 -14.940 1.00 98.00 85 GLN A O 1
ATOM 696 N N . ASN A 1 86 ? 11.299 8.486 -13.413 1.00 97.56 86 ASN A N 1
ATOM 697 C CA . ASN A 1 86 ? 12.383 8.804 -14.349 1.00 97.56 86 ASN A CA 1
ATOM 698 C C . ASN A 1 86 ? 12.976 7.542 -15.009 1.00 97.56 86 ASN A C 1
ATOM 700 O O . ASN A 1 86 ? 13.300 7.536 -16.201 1.00 97.56 86 ASN A O 1
ATOM 704 N N . ALA A 1 87 ? 13.121 6.457 -14.241 1.00 96.19 87 ALA A N 1
ATOM 705 C CA . ALA A 1 87 ? 13.596 5.177 -14.759 1.00 96.19 87 ALA A CA 1
ATOM 706 C C . ALA A 1 87 ? 12.562 4.506 -15.681 1.00 96.19 87 ALA A C 1
ATOM 708 O O . ALA A 1 87 ? 12.943 3.914 -16.691 1.00 96.19 87 ALA A O 1
ATOM 709 N N . LEU A 1 88 ? 11.266 4.626 -15.371 1.00 97.75 88 LEU A N 1
ATOM 710 C CA . LEU A 1 88 ? 10.175 4.168 -16.234 1.00 97.75 88 LEU A CA 1
ATOM 711 C C . LEU A 1 88 ? 10.172 4.916 -17.571 1.00 97.75 88 LEU A C 1
ATOM 713 O O . LEU A 1 88 ? 10.088 4.278 -18.618 1.00 97.75 88 LEU A O 1
ATOM 717 N N . ASP A 1 89 ? 10.321 6.238 -17.548 1.00 97.88 89 ASP A N 1
ATOM 718 C CA . ASP A 1 89 ? 10.374 7.064 -18.756 1.00 97.88 89 ASP A CA 1
ATOM 719 C C . ASP A 1 89 ? 11.580 6.695 -19.627 1.00 97.88 89 ASP A C 1
ATOM 721 O O . ASP A 1 89 ? 11.450 6.492 -20.837 1.00 97.88 89 ASP A O 1
ATOM 725 N N . SER A 1 90 ? 12.746 6.512 -19.002 1.00 96.88 90 SER A N 1
ATOM 726 C CA . SER A 1 90 ? 13.975 6.084 -19.685 1.00 96.88 90 SER A CA 1
ATOM 727 C C . SER A 1 90 ? 13.832 4.689 -20.303 1.00 96.88 90 SER A C 1
ATOM 729 O O . SER A 1 90 ? 14.193 4.477 -21.465 1.00 96.88 90 SER A O 1
ATOM 731 N N . PHE A 1 91 ? 13.245 3.740 -19.569 1.00 96.56 91 PHE A N 1
ATOM 732 C CA . PHE A 1 91 ? 12.955 2.398 -20.074 1.00 96.56 91 PHE A CA 1
ATOM 733 C C . PHE A 1 91 ? 11.959 2.419 -21.237 1.00 96.56 91 PHE A C 1
ATOM 735 O O . PHE A 1 91 ? 12.184 1.751 -22.247 1.00 96.56 91 PHE A O 1
ATOM 742 N N . ASN A 1 92 ? 10.896 3.216 -21.140 1.00 95.88 92 ASN A N 1
ATOM 743 C CA . ASN A 1 92 ? 9.902 3.341 -22.201 1.00 95.88 92 ASN A CA 1
ATOM 744 C C . ASN A 1 92 ? 10.484 3.972 -23.470 1.00 95.88 92 ASN A C 1
ATOM 746 O O . ASN A 1 92 ? 10.094 3.570 -24.566 1.00 95.88 92 ASN A O 1
ATOM 750 N N . LYS A 1 93 ? 11.422 4.916 -23.327 1.00 97.19 93 LYS A N 1
ATOM 751 C CA . LYS A 1 93 ? 12.046 5.622 -24.450 1.00 97.19 93 LYS A CA 1
ATOM 752 C C . LYS A 1 93 ? 13.097 4.788 -25.184 1.00 97.19 93 LYS A C 1
ATOM 754 O O . LYS A 1 93 ? 13.118 4.802 -26.409 1.00 97.19 93 LYS A O 1
ATOM 759 N N . TYR A 1 94 ? 13.966 4.086 -24.457 1.00 95.69 94 TYR A N 1
ATOM 760 C CA . TYR A 1 94 ? 15.154 3.455 -25.051 1.00 95.69 94 TYR A CA 1
ATOM 761 C C . TYR A 1 94 ? 15.163 1.922 -24.981 1.00 95.69 94 TYR A C 1
ATOM 763 O O . TYR A 1 94 ? 15.921 1.303 -25.718 1.00 95.69 94 TYR A O 1
ATOM 771 N N . ARG A 1 95 ? 14.342 1.297 -24.118 1.00 93.94 95 ARG A N 1
ATOM 772 C CA . ARG A 1 95 ? 14.151 -0.169 -24.009 1.00 93.94 95 ARG A CA 1
ATOM 773 C C . ARG A 1 95 ? 15.441 -1.009 -23.863 1.00 93.94 95 ARG A C 1
ATOM 775 O O . ARG A 1 95 ? 15.414 -2.199 -24.156 1.00 93.94 95 ARG A O 1
ATOM 782 N N . SER A 1 96 ? 16.548 -0.429 -23.394 1.00 97.44 96 SER A N 1
ATOM 783 C CA . SER A 1 96 ? 17.810 -1.154 -23.172 1.00 97.44 96 SER A CA 1
ATOM 784 C C . SER A 1 96 ? 17.762 -2.048 -21.926 1.00 97.44 96 SER A C 1
ATOM 786 O O . SER A 1 96 ? 16.990 -1.795 -20.995 1.00 97.44 96 SER A O 1
ATOM 788 N N . ASP A 1 97 ? 18.630 -3.063 -21.877 1.00 96.75 97 ASP A N 1
ATOM 789 C CA . ASP A 1 97 ? 18.754 -3.954 -20.715 1.00 96.75 97 ASP A CA 1
ATOM 790 C C . ASP A 1 97 ? 19.183 -3.205 -19.449 1.00 96.75 97 ASP A C 1
ATOM 792 O O . ASP A 1 97 ? 18.626 -3.428 -18.375 1.00 96.75 97 ASP A O 1
ATOM 796 N N . GLU A 1 98 ? 20.097 -2.241 -19.579 1.00 97.75 98 GLU A N 1
ATOM 797 C CA . GLU A 1 98 ? 20.498 -1.366 -18.474 1.00 97.75 98 GLU A CA 1
ATOM 798 C C . GLU A 1 98 ? 19.303 -0.577 -17.917 1.00 97.75 98 GLU A C 1
ATOM 800 O O . GLU A 1 98 ? 19.063 -0.559 -16.706 1.00 97.75 98 GLU A O 1
ATOM 805 N N . ASN A 1 99 ? 18.475 -0.003 -18.798 1.00 96.19 99 ASN A N 1
ATOM 806 C CA . ASN A 1 99 ? 17.271 0.711 -18.380 1.00 96.19 99 ASN A CA 1
ATOM 807 C C . ASN A 1 99 ? 16.237 -0.224 -17.748 1.00 96.19 99 ASN A C 1
ATOM 809 O O . ASN A 1 99 ? 15.552 0.173 -16.806 1.00 96.19 99 ASN A O 1
ATOM 813 N N . ARG A 1 100 ? 16.133 -1.473 -18.216 1.00 95.88 100 ARG A N 1
ATOM 814 C CA . ARG A 1 100 ? 15.258 -2.489 -17.617 1.00 95.88 100 ARG A CA 1
ATOM 815 C C . ARG A 1 100 ? 15.694 -2.831 -16.193 1.00 95.88 100 ARG A C 1
ATOM 817 O O . ARG A 1 100 ? 14.848 -2.900 -15.299 1.00 95.88 100 ARG A O 1
ATOM 824 N N . ILE A 1 101 ? 16.995 -3.027 -15.974 1.00 96.94 101 ILE A N 1
ATOM 825 C CA . ILE A 1 101 ? 17.568 -3.288 -14.647 1.00 96.94 101 ILE A CA 1
ATOM 826 C C . ILE A 1 101 ? 17.299 -2.095 -13.726 1.00 96.94 101 ILE A C 1
ATOM 828 O O . ILE A 1 101 ? 16.733 -2.269 -12.645 1.00 96.94 101 ILE A O 1
ATOM 832 N N . ASN A 1 102 ? 17.614 -0.878 -14.174 1.00 97.56 102 ASN A N 1
ATOM 833 C CA . ASN A 1 102 ? 17.410 0.336 -13.387 1.00 97.56 102 ASN A CA 1
ATOM 834 C C . ASN A 1 102 ? 15.926 0.575 -13.041 1.00 97.56 102 ASN A C 1
ATOM 836 O O . ASN A 1 102 ? 15.579 0.883 -11.896 1.00 97.56 102 ASN A O 1
ATOM 840 N N . PHE A 1 103 ? 15.020 0.364 -13.999 1.00 97.56 103 PHE A N 1
ATOM 841 C CA . PHE A 1 103 ? 13.576 0.423 -13.773 1.00 97.56 103 PHE A CA 1
ATOM 842 C C . PHE A 1 103 ? 13.111 -0.583 -12.713 1.00 97.56 103 PHE A C 1
ATOM 844 O O . PHE A 1 103 ? 12.380 -0.221 -11.791 1.00 97.56 103 PHE A O 1
ATOM 851 N N . ASN A 1 104 ? 13.549 -1.840 -12.799 1.00 95.44 104 ASN A N 1
ATOM 852 C CA . ASN A 1 104 ? 13.154 -2.862 -11.831 1.00 95.44 104 ASN A CA 1
ATOM 853 C C . ASN A 1 104 ? 13.686 -2.557 -10.424 1.00 95.44 104 ASN A C 1
ATOM 855 O O . ASN A 1 104 ? 12.927 -2.644 -9.458 1.00 95.44 104 ASN A O 1
ATOM 859 N N . LEU A 1 105 ? 14.949 -2.136 -10.308 1.00 96.50 105 LEU A N 1
ATOM 860 C CA . LEU A 1 105 ? 15.564 -1.781 -9.026 1.00 96.50 105 LEU A CA 1
ATOM 861 C C . LEU A 1 105 ? 14.877 -0.573 -8.378 1.00 96.50 105 LEU A C 1
ATOM 863 O O . LEU A 1 105 ? 14.534 -0.607 -7.194 1.00 96.50 105 LEU A O 1
ATOM 867 N N . SER A 1 106 ? 14.640 0.494 -9.143 1.00 95.06 106 SER A N 1
ATOM 868 C CA . SER A 1 106 ? 13.949 1.691 -8.646 1.00 95.06 106 SER A CA 1
ATOM 869 C C . SER A 1 106 ? 12.498 1.390 -8.251 1.00 95.06 106 SER A C 1
ATOM 871 O O . SER A 1 106 ? 12.057 1.802 -7.175 1.00 95.06 106 SER A O 1
ATOM 873 N N . LYS A 1 107 ? 11.777 0.584 -9.045 1.00 96.69 107 LYS A N 1
ATOM 874 C CA . LYS A 1 107 ? 10.427 0.098 -8.716 1.00 96.69 107 LYS A CA 1
ATOM 875 C C . LYS A 1 107 ? 10.412 -0.700 -7.414 1.00 96.69 107 LYS A C 1
ATOM 877 O O . LYS A 1 107 ? 9.552 -0.451 -6.569 1.00 96.69 107 LYS A O 1
ATOM 882 N N . GLN A 1 108 ? 11.342 -1.639 -7.240 1.00 94.56 108 GLN A N 1
ATOM 883 C CA . GLN A 1 108 ? 11.445 -2.456 -6.029 1.00 94.56 108 GLN A CA 1
ATOM 884 C C . GLN A 1 108 ? 11.683 -1.580 -4.795 1.00 94.56 108 GLN A C 1
ATOM 886 O O . GLN A 1 108 ? 10.934 -1.684 -3.822 1.00 94.56 108 GLN A O 1
ATOM 891 N N . LYS A 1 109 ? 12.661 -0.665 -4.853 1.00 94.81 109 LYS A N 1
ATOM 892 C CA . LYS A 1 109 ? 12.970 0.267 -3.756 1.00 94.81 109 LYS A CA 1
ATOM 893 C C . LYS A 1 109 ? 11.755 1.109 -3.365 1.00 94.81 109 LYS A C 1
ATOM 895 O O . LYS A 1 109 ? 11.390 1.158 -2.189 1.00 94.81 109 LYS A O 1
ATOM 900 N N . TYR A 1 110 ? 11.089 1.717 -4.348 1.00 96.69 110 TYR A N 1
ATOM 901 C CA . TYR A 1 110 ? 9.876 2.500 -4.116 1.00 96.69 110 TYR A CA 1
ATOM 902 C C . TYR A 1 110 ? 8.759 1.657 -3.483 1.00 96.69 110 TYR A C 1
ATOM 904 O O . TYR A 1 110 ? 8.200 2.055 -2.461 1.00 96.69 110 TYR A O 1
ATOM 912 N N . LYS A 1 111 ? 8.450 0.475 -4.035 1.00 95.25 111 LYS A N 1
ATOM 913 C CA . LYS A 1 111 ? 7.364 -0.381 -3.525 1.00 95.25 111 LYS A CA 1
ATOM 914 C C . LYS A 1 111 ? 7.639 -0.951 -2.139 1.00 95.25 111 LYS A C 1
ATOM 916 O O . LYS A 1 111 ? 6.704 -1.049 -1.336 1.00 95.25 111 LYS A O 1
ATOM 921 N N . CYS A 1 112 ? 8.894 -1.262 -1.831 1.00 94.12 112 CYS A N 1
ATOM 922 C CA . CYS A 1 112 ? 9.309 -1.645 -0.487 1.00 94.12 112 CYS A CA 1
ATOM 923 C C . CYS A 1 112 ? 9.055 -0.498 0.507 1.00 94.12 112 CYS A C 1
ATOM 925 O O . CYS A 1 112 ? 8.338 -0.678 1.495 1.00 94.12 112 CYS A O 1
ATOM 927 N N . CYS A 1 113 ? 9.534 0.713 0.197 1.00 94.56 113 CYS A N 1
ATOM 928 C CA . CYS A 1 113 ? 9.327 1.895 1.037 1.00 94.56 113 CYS A CA 1
ATOM 929 C C . CYS A 1 113 ? 7.835 2.234 1.217 1.00 94.56 113 CYS A C 1
ATOM 931 O O . CYS A 1 113 ? 7.364 2.399 2.345 1.00 94.56 113 CYS A O 1
ATOM 933 N N . GLU A 1 114 ? 7.059 2.245 0.130 1.00 94.06 114 GLU A N 1
ATOM 934 C CA . GLU A 1 114 ? 5.613 2.487 0.154 1.00 94.06 114 GLU A CA 1
ATOM 935 C C . GLU A 1 114 ? 4.894 1.498 1.088 1.00 94.06 114 GLU A C 1
ATOM 937 O O . GLU A 1 114 ? 4.074 1.886 1.927 1.00 94.06 114 GLU A O 1
ATOM 942 N N . THR A 1 115 ? 5.211 0.208 0.968 1.00 90.94 115 THR A N 1
ATOM 943 C CA . THR A 1 115 ? 4.592 -0.850 1.774 1.00 90.94 115 THR A CA 1
ATOM 944 C C . THR A 1 115 ? 4.979 -0.726 3.246 1.00 90.94 115 THR A C 1
ATOM 946 O O . THR A 1 115 ? 4.103 -0.795 4.117 1.00 90.94 115 THR A O 1
ATOM 949 N N . ARG A 1 116 ? 6.263 -0.469 3.531 1.00 92.69 116 ARG A N 1
ATOM 950 C CA . ARG A 1 116 ? 6.793 -0.220 4.879 1.00 92.69 116 ARG A CA 1
ATOM 951 C C . ARG A 1 116 ? 6.054 0.931 5.558 1.00 92.69 116 ARG A C 1
ATOM 953 O O . ARG A 1 116 ? 5.553 0.762 6.671 1.00 92.69 116 ARG A O 1
ATOM 960 N N . LEU A 1 117 ? 5.919 2.070 4.881 1.00 92.19 117 LEU A N 1
ATOM 961 C CA . LEU A 1 117 ? 5.266 3.262 5.427 1.00 92.19 117 LEU A CA 1
ATOM 962 C C . LEU A 1 117 ? 3.765 3.052 5.648 1.00 92.19 117 LEU A C 1
ATOM 964 O O . LEU A 1 117 ? 3.250 3.379 6.720 1.00 92.19 117 LEU A O 1
ATOM 968 N N . LYS A 1 118 ? 3.064 2.419 4.699 1.00 91.44 118 LYS A N 1
ATOM 969 C CA . LYS A 1 118 ? 1.646 2.055 4.869 1.00 91.44 118 LYS A CA 1
ATOM 970 C C . LYS A 1 118 ? 1.436 1.135 6.067 1.00 91.44 118 LYS A C 1
ATOM 972 O O . LYS A 1 118 ? 0.491 1.331 6.835 1.00 91.44 118 LYS A O 1
ATOM 977 N N . ARG A 1 119 ? 2.296 0.125 6.233 1.00 89.62 119 ARG A N 1
ATOM 978 C CA . ARG A 1 119 ? 2.238 -0.806 7.368 1.00 89.62 119 ARG A CA 1
ATOM 979 C C . ARG A 1 119 ? 2.495 -0.074 8.678 1.00 89.62 119 ARG A C 1
ATOM 981 O O . ARG A 1 119 ? 1.708 -0.213 9.609 1.00 89.62 119 ARG A O 1
ATOM 988 N N . HIS A 1 120 ? 3.542 0.741 8.730 1.00 89.19 120 HIS A N 1
ATOM 989 C CA . HIS A 1 120 ? 3.884 1.527 9.909 1.00 89.19 120 HIS A CA 1
ATOM 990 C C . HIS A 1 120 ? 2.737 2.455 10.330 1.00 89.19 120 HIS A C 1
ATOM 992 O O . HIS A 1 120 ? 2.322 2.438 11.487 1.00 89.19 120 HIS A O 1
ATOM 998 N N . TYR A 1 121 ? 2.143 3.179 9.383 1.00 92.62 121 TYR A N 1
ATOM 999 C CA . TYR A 1 121 ? 1.003 4.055 9.642 1.00 92.62 121 TYR A CA 1
ATOM 1000 C C . TYR A 1 121 ? -0.227 3.297 10.160 1.00 92.62 121 TYR A C 1
ATOM 1002 O O . TYR A 1 121 ? -0.830 3.688 11.163 1.00 92.62 121 TYR A O 1
ATOM 1010 N N . LYS A 1 122 ? -0.586 2.171 9.528 1.00 88.56 122 LYS A N 1
ATOM 1011 C CA . LYS A 1 122 ? -1.685 1.312 10.000 1.00 88.56 122 LYS A CA 1
ATOM 1012 C C . LYS A 1 122 ? -1.423 0.786 11.411 1.00 88.56 122 LYS A C 1
ATOM 1014 O O . LYS A 1 122 ? -2.327 0.825 12.243 1.00 88.56 122 LYS A O 1
ATOM 1019 N N . ASN A 1 123 ? -0.195 0.357 11.694 1.00 88.50 123 ASN A N 1
ATOM 1020 C CA . ASN A 1 123 ? 0.207 -0.127 13.012 1.00 88.50 123 ASN A CA 1
ATOM 1021 C C . ASN A 1 123 ? 0.121 0.979 14.067 1.00 88.50 123 ASN A C 1
ATOM 1023 O O . ASN A 1 123 ? -0.443 0.754 15.135 1.00 88.50 123 ASN A O 1
ATOM 1027 N N . GLN A 1 124 ? 0.608 2.186 13.768 1.00 90.81 124 GLN A N 1
ATOM 1028 C CA . GLN A 1 124 ? 0.479 3.327 14.675 1.00 90.81 124 GLN A CA 1
ATOM 1029 C C . GLN A 1 124 ? -0.987 3.645 14.984 1.00 90.81 124 GLN A C 1
ATOM 1031 O O . GLN A 1 124 ? -1.354 3.777 16.154 1.00 90.81 124 GLN A O 1
ATOM 1036 N N . ARG A 1 125 ? -1.855 3.694 13.964 1.00 86.69 125 ARG A N 1
ATOM 1037 C CA . ARG A 1 125 ? -3.298 3.905 14.172 1.00 86.69 125 ARG A CA 1
ATOM 1038 C C . ARG A 1 125 ? -3.935 2.774 14.978 1.00 86.69 125 ARG A C 1
ATOM 1040 O O . ARG A 1 125 ? -4.744 3.045 15.864 1.00 86.69 125 ARG A O 1
ATOM 1047 N N . GLY A 1 126 ? -3.553 1.526 14.717 1.00 87.31 126 GLY A N 1
ATOM 1048 C CA . GLY A 1 126 ? -3.986 0.362 15.492 1.00 87.31 126 GLY A CA 1
ATOM 1049 C C . GLY A 1 126 ? -3.582 0.465 16.965 1.00 87.31 126 GLY A C 1
ATOM 1050 O O . GLY A 1 126 ? -4.424 0.314 17.849 1.00 87.31 126 GLY A O 1
ATOM 1051 N N . ASN A 1 127 ? -2.328 0.822 17.240 1.00 86.94 127 ASN A N 1
ATOM 1052 C CA . ASN A 1 127 ? -1.813 1.034 18.594 1.00 86.94 127 ASN A CA 1
ATOM 1053 C C . ASN A 1 127 ? -2.544 2.171 19.315 1.00 86.94 127 ASN A C 1
ATOM 1055 O O . ASN A 1 127 ? -2.909 2.031 20.485 1.00 86.94 127 ASN A O 1
ATOM 1059 N N . MET A 1 128 ? -2.821 3.272 18.614 1.00 87.62 128 MET A N 1
ATOM 1060 C CA . MET A 1 128 ? -3.609 4.381 19.147 1.00 87.62 128 MET A CA 1
ATOM 1061 C C . MET A 1 128 ? -5.032 3.934 19.515 1.00 87.62 128 MET A C 1
ATOM 1063 O O . MET A 1 128 ? -5.516 4.245 20.603 1.00 87.62 128 MET A O 1
ATOM 1067 N N . LEU A 1 129 ? -5.685 3.143 18.658 1.00 87.25 129 LEU A N 1
ATOM 1068 C CA . LEU A 1 129 ? -7.005 2.571 18.935 1.00 87.25 129 LEU A CA 1
ATOM 1069 C C . LEU A 1 129 ? -6.985 1.607 20.127 1.00 87.25 129 LEU A C 1
ATOM 1071 O O . LEU A 1 129 ? -7.871 1.670 20.978 1.00 87.25 129 LEU A O 1
ATOM 1075 N N . LEU A 1 130 ? -5.970 0.747 20.232 1.00 86.94 130 LEU A N 1
ATOM 1076 C CA . LEU A 1 130 ? -5.797 -0.152 21.376 1.00 86.94 130 LEU A CA 1
ATOM 1077 C C . LEU A 1 130 ? -5.580 0.624 22.681 1.00 86.94 130 LEU A C 1
ATOM 1079 O O . LEU A 1 130 ? -6.148 0.260 23.711 1.00 86.94 130 LEU A O 1
ATOM 1083 N N . SER A 1 131 ? -4.801 1.707 22.635 1.00 90.00 131 SER A N 1
ATOM 1084 C CA . SER A 1 131 ? -4.600 2.621 23.764 1.00 90.00 131 SER A CA 1
ATOM 1085 C C . SER A 1 131 ? -5.915 3.282 24.184 1.00 90.00 131 SER A C 1
ATOM 1087 O O . SER A 1 131 ? -6.272 3.239 25.362 1.00 90.00 131 SER A O 1
ATOM 1089 N N . LEU A 1 132 ? -6.697 3.795 23.226 1.00 87.44 132 LEU A N 1
ATOM 1090 C CA . LEU A 1 132 ? -8.031 4.349 23.479 1.00 87.44 132 LEU A CA 1
ATOM 1091 C C . LEU A 1 132 ? -8.979 3.310 24.081 1.00 87.44 132 LEU A C 1
ATOM 1093 O O . LEU A 1 132 ? -9.682 3.622 25.036 1.00 87.44 132 LEU A O 1
ATOM 1097 N N . ARG A 1 133 ? -8.968 2.068 23.583 1.00 89.88 133 ARG A N 1
ATOM 1098 C CA . ARG A 1 133 ? -9.784 0.976 24.130 1.00 89.88 133 ARG A CA 1
ATOM 1099 C C . ARG A 1 133 ? -9.467 0.703 25.598 1.00 89.88 133 ARG A C 1
ATOM 1101 O O . ARG A 1 133 ? -10.388 0.488 26.376 1.00 89.88 133 ARG A O 1
ATOM 1108 N N . LYS A 1 134 ? -8.180 0.703 25.963 1.00 90.38 134 LYS A N 1
ATOM 1109 C CA . LYS A 1 134 ? -7.717 0.444 27.336 1.00 90.38 134 LYS A CA 1
ATOM 1110 C C . LYS A 1 134 ? -8.003 1.614 28.277 1.00 90.38 134 LYS A C 1
ATOM 1112 O O . LYS A 1 134 ? -8.493 1.393 29.374 1.00 90.38 134 LYS A O 1
ATOM 1117 N N . LYS A 1 135 ? -7.697 2.845 27.854 1.00 93.00 135 LYS A N 1
ATOM 1118 C CA . LYS A 1 135 ? -7.806 4.046 28.701 1.00 93.00 135 LYS A CA 1
ATOM 1119 C C . LYS A 1 135 ? -9.231 4.594 28.785 1.00 93.00 135 LYS A C 1
ATOM 1121 O O . LYS A 1 135 ? -9.636 5.092 29.826 1.00 93.00 135 LYS A O 1
ATOM 1126 N N . ASN A 1 136 ? -9.984 4.546 27.686 1.00 90.75 136 ASN A N 1
ATOM 1127 C CA . ASN A 1 136 ? -11.333 5.102 27.598 1.00 90.75 136 ASN A CA 1
ATOM 1128 C C . ASN A 1 136 ? -12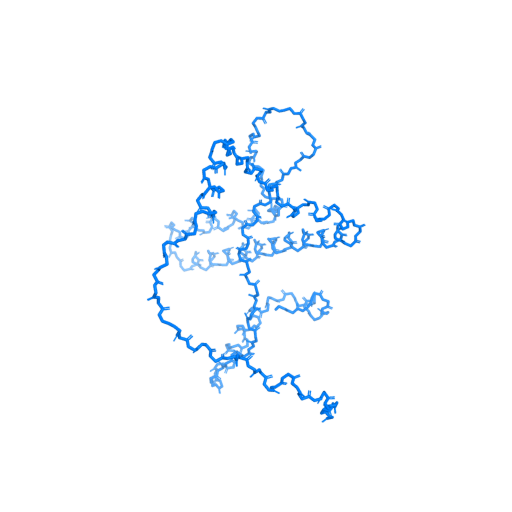.237 4.228 26.703 1.00 90.75 136 ASN A C 1
ATOM 1130 O O . ASN A 1 136 ? -12.552 4.594 25.561 1.00 90.75 136 ASN A O 1
ATOM 1134 N N . PRO A 1 137 ? -12.686 3.067 27.214 1.00 89.44 137 PRO A N 1
ATOM 1135 C CA . PRO A 1 137 ? -13.485 2.121 26.439 1.00 89.44 137 PRO A CA 1
ATOM 1136 C C . PRO A 1 137 ? -14.809 2.728 25.956 1.00 89.44 137 PRO A C 1
ATOM 1138 O O . PRO A 1 137 ? -15.251 2.430 24.847 1.00 89.44 137 PRO A O 1
ATOM 1141 N N . LYS A 1 138 ? -15.424 3.636 26.731 1.00 88.19 138 LYS A N 1
ATOM 1142 C CA . LYS A 1 138 ? -16.664 4.324 26.333 1.00 88.19 138 LYS A CA 1
ATOM 1143 C C . LYS A 1 138 ? -16.461 5.149 25.057 1.00 88.19 138 LYS A C 1
ATOM 1145 O O . LYS A 1 138 ? -17.245 5.011 24.116 1.00 88.19 138 LYS A O 1
ATOM 1150 N N . ARG A 1 139 ? -15.396 5.960 24.989 1.00 85.31 139 ARG A N 1
ATOM 1151 C CA . ARG A 1 139 ? -15.051 6.741 23.786 1.00 85.31 139 ARG A CA 1
ATOM 1152 C C . ARG A 1 139 ? -14.654 5.831 22.624 1.00 85.31 139 ARG A C 1
ATOM 1154 O O . ARG A 1 139 ? -15.073 6.085 21.501 1.00 85.31 139 ARG A O 1
ATOM 1161 N N . PHE A 1 140 ? -13.922 4.748 22.893 1.00 89.19 140 PHE A N 1
ATOM 1162 C CA . PHE A 1 140 ? -13.574 3.753 21.876 1.00 89.19 140 PHE A CA 1
ATOM 1163 C C . PHE A 1 140 ? -14.824 3.173 21.201 1.00 89.19 140 PHE A C 1
ATOM 1165 O O . PHE A 1 140 ? -14.974 3.311 19.991 1.00 89.19 140 PHE A O 1
ATOM 1172 N N . TYR A 1 141 ? -15.763 2.600 21.961 1.00 85.88 141 TYR A N 1
ATOM 1173 C CA . TYR A 1 141 ? -16.970 1.995 21.386 1.00 85.88 141 TYR A CA 1
ATOM 1174 C C . TYR A 1 141 ? -17.939 3.021 20.787 1.00 85.88 141 TYR A C 1
ATOM 1176 O O . TYR A 1 141 ? -18.685 2.672 19.873 1.00 85.88 141 TYR A O 1
ATOM 1184 N N . LYS A 1 142 ? -17.904 4.293 21.217 1.00 87.12 142 LYS A N 1
ATOM 1185 C CA . LYS A 1 142 ? -18.646 5.383 20.555 1.00 87.12 142 LYS A CA 1
ATOM 1186 C C . LYS A 1 142 ? -18.276 5.493 19.070 1.00 87.12 142 LYS A C 1
ATOM 1188 O O . LYS A 1 142 ? -19.173 5.685 18.258 1.00 87.12 142 LYS A O 1
ATOM 1193 N N . ASN A 1 143 ? -17.006 5.280 18.717 1.00 76.81 143 ASN A N 1
ATOM 1194 C CA . ASN A 1 143 ? -16.534 5.330 17.327 1.00 76.81 143 ASN A CA 1
ATOM 1195 C C . ASN A 1 143 ? -17.042 4.158 16.464 1.00 76.81 143 ASN A C 1
ATOM 1197 O O . ASN A 1 143 ? -17.083 4.276 15.243 1.00 76.81 143 ASN A O 1
ATOM 1201 N N . PHE A 1 144 ? -17.444 3.038 17.077 1.00 81.06 144 PHE A N 1
ATOM 1202 C CA . PHE A 1 144 ? -17.929 1.841 16.371 1.00 81.06 144 PHE A CA 1
ATOM 1203 C C . PHE A 1 144 ? -19.448 1.669 16.429 1.00 81.06 144 PHE A C 1
ATOM 1205 O O . PHE A 1 144 ? -20.004 0.829 15.716 1.00 81.06 144 PHE A O 1
ATOM 1212 N N . LYS A 1 145 ? -20.150 2.468 17.241 1.00 80.19 145 LYS A N 1
ATOM 1213 C CA . LYS A 1 145 ? -21.610 2.538 17.203 1.00 80.19 145 LYS A CA 1
ATOM 1214 C C . LYS A 1 145 ? -22.014 3.186 15.884 1.00 80.19 145 LYS A C 1
ATOM 1216 O O . LYS A 1 145 ? -22.098 4.407 15.777 1.00 80.19 145 LYS A O 1
ATOM 1221 N N . LYS A 1 146 ? -22.283 2.357 14.870 1.00 68.12 146 LYS A N 1
ATOM 1222 C CA . LYS A 1 146 ? -22.997 2.796 13.668 1.00 68.12 146 LYS A CA 1
ATOM 1223 C C . LYS A 1 146 ? -24.220 3.581 14.143 1.00 68.12 146 LYS A C 1
ATOM 1225 O O . LYS A 1 146 ? -25.012 3.056 14.929 1.00 68.12 146 LYS A O 1
ATOM 1230 N N . ARG A 1 147 ? -24.378 4.830 13.694 1.00 62.31 147 ARG A N 1
ATOM 1231 C CA . ARG A 1 147 ? -25.663 5.521 13.828 1.00 62.31 147 ARG A CA 1
ATOM 1232 C C . ARG A 1 147 ? -26.658 4.662 13.055 1.00 62.31 147 ARG A C 1
ATOM 1234 O O . ARG A 1 147 ? -26.650 4.689 11.827 1.00 62.31 147 ARG A O 1
ATOM 1241 N N . LYS A 1 148 ? -27.454 3.842 13.751 1.00 62.91 148 LYS A N 1
ATOM 1242 C CA . LYS A 1 148 ? -28.627 3.228 13.131 1.00 62.91 148 LYS A CA 1
ATOM 1243 C C . LYS A 1 148 ? -29.421 4.412 12.592 1.00 62.91 148 LYS A C 1
ATOM 1245 O O . LYS A 1 148 ? -29.810 5.277 13.380 1.00 62.91 148 LYS A O 1
ATOM 1250 N N . LYS A 1 149 ? -29.580 4.516 11.268 1.00 63.16 149 LYS A N 1
ATOM 1251 C CA . LYS A 1 149 ? -30.597 5.416 10.726 1.00 63.16 149 LYS A CA 1
ATOM 1252 C C . LYS A 1 149 ? -31.879 4.992 11.431 1.00 63.16 149 LYS A C 1
ATOM 1254 O O . LYS A 1 149 ? -32.220 3.812 11.376 1.00 63.16 149 LYS A O 1
ATOM 1259 N N . ARG A 1 150 ? -32.503 5.898 12.189 1.00 61.97 150 ARG A N 1
ATOM 1260 C CA . ARG A 1 150 ? -33.845 5.633 12.701 1.00 61.97 150 ARG A CA 1
ATOM 1261 C C . ARG A 1 150 ? -34.689 5.444 11.450 1.00 61.97 150 ARG A C 1
ATOM 1263 O O . ARG A 1 150 ? -34.911 6.410 10.728 1.00 61.97 150 ARG A O 1
ATOM 1270 N N . VAL A 1 151 ? -35.042 4.202 11.139 1.00 67.44 151 VAL A N 1
ATOM 1271 C CA . VAL A 1 151 ? -36.120 3.955 10.195 1.00 67.44 151 VAL A CA 1
ATOM 1272 C C . VAL A 1 151 ? -37.347 4.400 10.967 1.00 67.44 151 VAL A C 1
ATOM 1274 O O . VAL A 1 151 ? -37.765 3.739 11.915 1.00 67.44 151 VAL A O 1
ATOM 1277 N N . ILE A 1 152 ? -37.807 5.613 10.684 1.00 65.75 152 ILE A N 1
ATOM 1278 C CA . ILE A 1 152 ? -39.103 6.053 11.166 1.00 65.75 152 ILE A CA 1
ATOM 1279 C C . ILE A 1 152 ? -40.082 5.259 10.308 1.00 65.75 152 ILE A C 1
ATOM 1281 O O . ILE A 1 152 ? -40.342 5.615 9.162 1.00 65.75 152 ILE A O 1
ATOM 1285 N N . ASN A 1 153 ? -40.514 4.107 10.818 1.00 65.94 153 ASN A N 1
ATOM 1286 C CA . ASN A 1 153 ? -41.623 3.377 10.231 1.00 65.94 153 ASN A CA 1
ATOM 1287 C C . ASN A 1 153 ? -42.862 4.234 10.498 1.00 65.94 153 ASN A C 1
ATOM 1289 O O . ASN A 1 153 ? -43.475 4.111 11.554 1.00 65.94 153 ASN A O 1
ATOM 1293 N N . ASN A 1 154 ? -43.180 5.151 9.583 1.00 71.50 154 ASN A N 1
ATOM 1294 C CA . ASN A 1 154 ? -44.446 5.882 9.575 1.00 71.50 154 ASN A CA 1
ATOM 1295 C C . ASN A 1 154 ? -45.566 4.906 9.179 1.00 71.50 154 ASN A C 1
ATOM 1297 O O . ASN A 1 154 ? -46.139 5.021 8.101 1.00 71.50 154 ASN A O 1
ATOM 1301 N N . ILE A 1 155 ? -45.812 3.894 10.009 1.00 74.19 155 ILE A N 1
ATOM 1302 C CA . ILE A 1 155 ? -46.999 3.052 9.898 1.00 74.19 155 ILE A CA 1
ATOM 1303 C C . ILE A 1 155 ? -48.150 3.905 10.426 1.00 74.19 155 ILE A C 1
ATOM 1305 O O . ILE A 1 155 ? -48.093 4.374 11.565 1.00 74.19 155 ILE A O 1
ATOM 1309 N N . SER A 1 156 ? -49.154 4.164 9.588 1.00 81.81 156 SER A N 1
ATOM 1310 C CA . SER A 1 156 ? -50.364 4.844 10.051 1.00 81.81 156 SER A CA 1
ATOM 1311 C C . SER A 1 156 ? -51.128 3.943 11.024 1.00 81.81 156 SER A C 1
ATOM 1313 O O . SER A 1 156 ? -50.999 2.718 10.985 1.00 81.81 156 SER A O 1
ATOM 1315 N N . LEU A 1 157 ? -51.935 4.544 11.903 1.00 80.50 157 LEU A N 1
ATOM 1316 C CA . LEU A 1 157 ? -52.786 3.790 12.831 1.00 80.50 157 LEU A CA 1
ATOM 1317 C C . LEU A 1 157 ? -53.680 2.788 12.087 1.00 80.50 157 LEU A C 1
ATOM 1319 O O . LEU A 1 157 ? -53.792 1.649 12.528 1.00 80.50 157 LEU A O 1
ATOM 1323 N N . ASP A 1 158 ? -54.194 3.169 10.918 1.00 86.12 158 ASP A N 1
ATOM 1324 C CA . ASP A 1 158 ? -55.036 2.303 10.087 1.00 86.12 158 ASP A CA 1
ATOM 1325 C C . ASP A 1 158 ? -54.267 1.079 9.566 1.00 86.12 158 ASP A C 1
ATOM 1327 O O . ASP A 1 158 ? -54.747 -0.050 9.650 1.00 86.12 158 ASP A O 1
ATOM 1331 N N . GLN A 1 159 ? -53.029 1.276 9.096 1.00 84.19 159 GLN A N 1
ATOM 1332 C CA . GLN A 1 159 ? -52.167 0.182 8.631 1.00 84.19 159 GLN A CA 1
ATOM 1333 C C . GLN A 1 159 ? -51.774 -0.764 9.772 1.00 84.19 159 GLN A C 1
ATOM 1335 O O . GLN A 1 159 ? -51.618 -1.969 9.565 1.00 84.19 159 GLN A O 1
ATOM 1340 N N . PHE A 1 160 ? -51.608 -0.227 10.982 1.00 85.50 160 PHE A N 1
ATOM 1341 C CA . PHE A 1 160 ? -51.375 -1.032 12.174 1.00 85.50 160 PHE A CA 1
ATOM 1342 C C . PHE A 1 160 ? -52.623 -1.838 12.556 1.00 85.50 160 PHE A C 1
ATOM 1344 O O . PHE A 1 160 ? -52.522 -3.036 12.820 1.00 85.50 160 PHE A O 1
ATOM 1351 N N . GLU A 1 161 ? -53.799 -1.211 12.541 1.00 90.75 161 GLU A N 1
ATOM 1352 C CA . GLU A 1 161 ? -55.068 -1.860 12.871 1.00 90.75 161 GLU A CA 1
ATOM 1353 C C . GLU A 1 161 ? -55.391 -2.999 11.897 1.00 90.75 161 GLU A C 1
ATOM 1355 O O . GLU A 1 161 ? -55.741 -4.103 12.320 1.00 90.75 161 GLU A O 1
ATOM 1360 N N . GLU A 1 162 ? -55.214 -2.770 10.596 1.00 89.62 162 GLU A N 1
ATOM 1361 C CA . GLU A 1 162 ? -55.450 -3.771 9.557 1.00 89.62 162 GLU A CA 1
ATOM 1362 C C . GLU A 1 162 ? -54.488 -4.963 9.686 1.00 89.62 162 GLU A C 1
ATOM 1364 O O . GLU A 1 162 ? -54.896 -6.123 9.575 1.00 89.62 162 GLU A O 1
ATOM 1369 N N . HIS A 1 163 ? -53.222 -4.703 10.026 1.00 87.00 163 HIS A N 1
ATOM 1370 C CA . HIS A 1 163 ? -52.257 -5.758 10.321 1.00 87.00 163 HIS A CA 1
ATOM 1371 C C . HIS A 1 163 ? -52.684 -6.592 11.537 1.00 87.00 163 HIS A C 1
ATOM 1373 O O . HIS A 1 163 ? -52.592 -7.823 11.507 1.00 87.00 163 HIS A O 1
ATOM 1379 N N . VAL A 1 164 ? -53.121 -5.957 12.625 1.00 89.00 164 VAL A N 1
ATOM 1380 C CA . VAL A 1 164 ? -53.560 -6.680 13.827 1.00 89.00 164 VAL A CA 1
ATOM 1381 C C . VAL A 1 164 ? -54.808 -7.504 13.519 1.00 89.00 164 VAL A C 1
ATOM 1383 O O . VAL A 1 164 ? -54.850 -8.685 13.858 1.00 89.00 164 VAL A O 1
ATOM 1386 N N . LYS A 1 165 ? -55.779 -6.942 12.790 1.00 88.50 165 LYS A N 1
ATOM 1387 C CA . LYS A 1 165 ? -56.958 -7.679 12.312 1.00 88.50 165 LYS A CA 1
ATOM 1388 C C . LYS A 1 165 ? -56.566 -8.912 11.499 1.00 88.50 165 LYS A C 1
ATOM 1390 O O . LYS A 1 165 ? -57.110 -9.981 11.746 1.00 88.50 165 LYS A O 1
ATOM 1395 N N . LYS A 1 166 ? -55.571 -8.794 10.615 1.00 87.19 166 LYS A N 1
ATOM 1396 C CA . LYS A 1 166 ? -55.051 -9.909 9.808 1.00 87.19 166 LYS A CA 1
ATOM 1397 C C . LYS A 1 166 ? -54.367 -11.008 10.634 1.00 87.19 166 LYS A C 1
ATOM 1399 O O . LYS A 1 166 ? -54.426 -12.174 10.259 1.00 87.19 166 LYS A O 1
ATOM 1404 N N . LEU A 1 167 ? -53.710 -10.661 11.742 1.00 82.06 167 LEU A N 1
ATOM 1405 C CA . LEU A 1 167 ? -53.139 -11.652 12.665 1.00 82.06 167 LEU A CA 1
ATOM 1406 C C . LEU A 1 167 ? -54.219 -12.372 13.479 1.00 82.06 167 LEU A C 1
ATOM 1408 O O . LEU A 1 167 ? -54.070 -13.548 13.799 1.00 82.06 167 LEU A O 1
ATOM 1412 N N . MET A 1 168 ? -55.288 -11.657 13.825 1.00 83.69 168 MET A N 1
ATOM 1413 C CA . MET A 1 168 ? -56.386 -12.177 14.641 1.00 83.69 168 MET A CA 1
ATOM 1414 C C . MET A 1 168 ? -57.414 -12.952 13.812 1.00 83.69 168 MET A C 1
ATOM 1416 O O . MET A 1 168 ? -58.120 -13.807 14.346 1.00 83.69 168 MET A O 1
ATOM 1420 N N . SER A 1 169 ? -57.488 -12.699 12.504 1.00 78.06 169 SER A N 1
ATOM 1421 C CA . SER A 1 169 ? -58.195 -13.573 11.579 1.00 78.06 169 SER A CA 1
ATOM 1422 C C . SER A 1 169 ? -57.416 -14.880 11.457 1.00 78.06 169 SER A C 1
ATOM 1424 O O . SER A 1 169 ? -56.431 -14.962 10.721 1.00 78.06 169 SER A O 1
ATOM 1426 N N . LYS A 1 170 ? -57.849 -15.899 12.211 1.00 67.56 170 LYS A N 1
ATOM 1427 C CA . LYS A 1 170 ? -57.395 -17.284 12.046 1.00 67.56 170 LYS A CA 1
ATOM 1428 C C . LYS A 1 170 ? -57.400 -17.638 10.550 1.00 67.56 170 LYS A C 1
ATOM 1430 O O . LYS A 1 170 ? -58.396 -17.344 9.881 1.00 67.56 170 LYS A O 1
ATOM 1435 N N . PRO A 1 171 ? -56.344 -18.276 10.014 1.00 63.94 171 PRO A N 1
ATOM 1436 C CA . PRO A 1 171 ? -56.437 -18.857 8.684 1.00 63.94 171 PRO A CA 1
ATOM 1437 C C . PRO A 1 171 ? -57.606 -19.858 8.664 1.00 63.94 171 PRO A C 1
ATOM 1439 O O . PRO A 1 171 ? -57.869 -20.487 9.695 1.00 63.94 171 PRO A O 1
ATOM 1442 N N . PRO A 1 172 ? -58.328 -19.992 7.535 1.00 59.78 172 PRO A N 1
ATOM 1443 C CA . PRO A 1 172 ? -59.375 -20.996 7.417 1.00 59.78 172 PRO A CA 1
ATOM 1444 C C . PRO A 1 172 ? -58.772 -22.355 7.768 1.00 59.78 172 PRO A C 1
ATOM 1446 O O . PRO A 1 172 ? -57.675 -22.673 7.304 1.00 59.78 172 PRO A O 1
ATOM 1449 N N . GLU A 1 173 ? -59.459 -23.110 8.626 1.00 58.44 173 GLU A N 1
ATOM 1450 C CA . GLU A 1 173 ? -59.070 -24.461 9.021 1.00 58.44 173 GLU A CA 1
ATOM 1451 C C . GLU A 1 173 ? -59.010 -25.344 7.772 1.00 58.44 173 GLU A C 1
ATOM 1453 O O . GLU A 1 173 ? -59.984 -25.967 7.356 1.00 58.44 173 GLU A O 1
ATOM 1458 N N . VAL A 1 174 ? -57.842 -25.383 7.138 1.00 51.25 174 VAL A N 1
ATOM 1459 C CA . VAL A 1 174 ? -57.485 -26.497 6.282 1.00 51.25 174 VAL A CA 1
ATOM 1460 C C . VAL A 1 174 ? -57.191 -27.626 7.255 1.00 51.25 174 VAL A C 1
ATOM 1462 O O . VAL A 1 174 ? -56.195 -27.580 7.975 1.00 51.25 174 VAL A O 1
ATOM 1465 N N . ASN A 1 175 ? -58.089 -28.611 7.295 1.00 54.66 175 ASN A N 1
ATOM 1466 C CA . ASN A 1 175 ? -57.829 -29.935 7.847 1.00 54.66 175 ASN A CA 1
ATOM 1467 C C . ASN A 1 175 ? -56.613 -30.530 7.119 1.00 54.66 175 ASN A C 1
ATOM 1469 O O . ASN A 1 175 ? -56.748 -31.272 6.149 1.00 54.66 175 ASN A O 1
ATOM 1473 N N . VAL A 1 176 ? -55.413 -30.161 7.555 1.00 45.56 176 VAL A N 1
ATOM 1474 C CA . VAL A 1 176 ? -54.190 -30.891 7.253 1.00 45.56 176 VAL A CA 1
ATOM 1475 C C . VAL A 1 176 ? -54.030 -31.855 8.409 1.00 45.56 176 VAL A C 1
ATOM 1477 O O . VAL A 1 176 ? -53.823 -31.440 9.548 1.00 45.56 176 VAL A O 1
ATOM 1480 N N . GLY A 1 177 ? -54.244 -33.134 8.105 1.00 44.19 177 GLY A N 1
ATOM 1481 C CA . GLY A 1 177 ? -54.145 -34.223 9.059 1.00 44.19 177 GLY A CA 1
ATOM 1482 C C . GLY A 1 177 ? -52.857 -34.146 9.871 1.00 44.19 177 GLY A C 1
ATOM 1483 O O . GLY A 1 177 ? -51.804 -33.755 9.367 1.00 44.19 177 GLY A O 1
ATOM 1484 N N . THR A 1 178 ? -52.991 -34.529 11.134 1.00 45.19 178 THR A N 1
ATOM 1485 C CA . THR A 1 178 ? -51.927 -34.933 12.047 1.00 45.19 178 THR A CA 1
ATOM 1486 C C . THR A 1 178 ? -50.787 -35.623 11.298 1.00 45.19 178 THR A C 1
ATOM 1488 O O . THR A 1 178 ? -50.871 -36.803 10.970 1.00 45.19 178 THR A O 1
ATOM 1491 N N . SER A 1 179 ? -49.710 -34.886 11.023 1.00 45.72 179 SER A N 1
ATOM 1492 C CA . SER A 1 179 ? -48.398 -35.499 10.886 1.00 45.72 179 SER A CA 1
ATOM 1493 C C . SER A 1 179 ? -47.808 -35.536 12.284 1.00 45.72 179 SER A C 1
ATOM 1495 O O . SER A 1 179 ? -47.476 -34.483 12.833 1.00 45.72 179 SER A O 1
ATOM 1497 N N . ASP A 1 180 ? -47.721 -36.739 12.842 1.00 50.28 180 ASP A N 1
ATOM 1498 C CA . ASP A 1 180 ? -46.883 -37.060 13.986 1.00 50.28 180 ASP A CA 1
ATOM 1499 C C . ASP A 1 180 ? -45.495 -36.454 13.769 1.00 50.28 180 ASP A C 1
ATOM 1501 O O . ASP A 1 180 ? -44.670 -36.968 13.011 1.00 50.28 180 ASP A O 1
ATOM 1505 N N . THR A 1 181 ? -45.234 -35.316 14.401 1.00 54.59 181 THR A N 1
ATOM 1506 C CA . THR A 1 181 ? -43.861 -34.906 14.645 1.00 54.59 181 THR A CA 1
ATOM 1507 C C . THR A 1 181 ? -43.377 -35.780 15.791 1.00 54.59 181 THR A C 1
ATOM 1509 O O . THR A 1 181 ? -43.945 -35.659 16.881 1.00 54.59 181 THR A O 1
ATOM 1512 N N . PRO A 1 182 ? -42.384 -36.664 15.587 1.00 52.50 182 PRO A N 1
ATOM 1513 C CA . PRO A 1 182 ? -41.795 -37.375 16.704 1.00 52.50 182 PRO A CA 1
ATOM 1514 C C . PRO A 1 182 ? -41.254 -36.324 17.667 1.00 52.50 182 PRO A C 1
ATOM 1516 O O . PRO A 1 182 ? -40.482 -35.444 17.281 1.00 52.50 182 PRO A O 1
ATOM 1519 N N . GLU A 1 183 ? -41.739 -36.391 18.900 1.00 59.09 183 GLU A N 1
ATOM 1520 C CA . GLU A 1 183 ? -41.219 -35.657 20.038 1.00 59.09 183 GLU A CA 1
ATOM 1521 C C . GLU A 1 183 ? -39.702 -35.861 20.042 1.00 59.09 183 GLU A C 1
ATOM 1523 O O . GLU A 1 183 ? -39.212 -36.974 20.228 1.00 59.09 183 GLU A O 1
ATOM 1528 N N . THR A 1 184 ? -38.950 -34.815 19.696 1.00 55.00 184 THR A N 1
ATOM 1529 C CA . THR A 1 184 ? -37.487 -34.856 19.678 1.00 55.00 184 THR A CA 1
ATOM 1530 C C . THR A 1 184 ? -36.994 -34.909 21.117 1.00 55.00 184 THR A C 1
ATOM 1532 O O . THR A 1 184 ? -36.613 -33.892 21.697 1.00 55.00 184 THR A O 1
ATOM 1535 N N . VAL A 1 185 ? -37.060 -36.102 21.699 1.00 61.81 185 VAL A N 1
ATOM 1536 C CA . VAL A 1 185 ? -36.419 -36.472 22.953 1.00 61.81 185 VAL A CA 1
ATOM 1537 C C . VAL A 1 185 ? -34.951 -36.724 22.627 1.00 61.81 185 VAL A C 1
ATOM 1539 O O . VAL A 1 185 ? -34.608 -37.659 21.907 1.00 61.81 185 VAL A O 1
ATOM 1542 N N . PHE A 1 186 ? -34.077 -35.839 23.097 1.00 65.81 186 PHE A N 1
ATOM 1543 C CA . PHE A 1 186 ? -32.632 -36.001 22.964 1.00 65.81 186 PHE A CA 1
ATOM 1544 C C . PHE A 1 186 ? -32.115 -36.753 24.191 1.00 65.81 186 PHE A C 1
ATOM 1546 O O . PHE A 1 186 ? -31.730 -36.125 25.174 1.00 65.81 186 PHE A O 1
ATOM 1553 N N . GLU A 1 187 ? -32.086 -38.087 24.123 1.00 67.31 187 GLU A N 1
ATOM 1554 C CA . GLU A 1 187 ? -31.593 -38.966 25.204 1.00 67.31 187 GLU A CA 1
ATOM 1555 C C . GLU A 1 187 ? -30.165 -38.609 25.670 1.00 67.31 187 GLU A C 1
ATOM 1557 O O . GLU A 1 187 ? -29.787 -38.862 26.811 1.00 67.31 187 GLU A O 1
ATOM 1562 N N . GLU A 1 188 ? -29.370 -37.951 24.817 1.00 66.31 188 GLU A N 1
ATOM 1563 C CA . GLU A 1 188 ? -28.023 -37.465 25.145 1.00 66.31 188 GLU A CA 1
ATOM 1564 C C . GLU A 1 188 ? -27.999 -36.380 26.242 1.00 66.31 188 GLU A C 1
ATOM 1566 O O . GLU A 1 188 ? -26.957 -36.177 26.868 1.00 66.31 188 GLU A O 1
ATOM 1571 N N . LEU A 1 189 ? -29.118 -35.686 26.496 1.00 63.44 189 LEU A N 1
ATOM 1572 C CA . LEU A 1 189 ? -29.229 -34.659 27.543 1.00 63.44 189 LEU A CA 1
ATOM 1573 C C . LEU A 1 189 ? -29.526 -35.229 28.937 1.00 63.44 189 LEU A C 1
ATOM 1575 O O . LEU A 1 189 ? -29.306 -34.526 29.923 1.00 63.44 189 LEU A O 1
ATOM 1579 N N . ASP A 1 190 ? -29.971 -36.483 29.025 1.00 76.12 190 ASP A N 1
ATOM 1580 C CA . ASP A 1 190 ? -30.324 -37.135 30.292 1.00 76.12 190 ASP A CA 1
ATOM 1581 C C . ASP A 1 190 ? -29.158 -37.930 30.905 1.00 76.12 190 ASP A C 1
ATOM 1583 O O . ASP A 1 190 ? -29.285 -38.530 31.977 1.00 76.12 190 ASP A O 1
ATOM 1587 N N . LEU A 1 191 ? -27.987 -37.924 30.259 1.00 77.75 191 LEU A N 1
ATOM 1588 C CA . LEU A 1 191 ? -26.796 -38.569 30.796 1.00 77.75 191 LEU A CA 1
ATOM 1589 C C . LEU A 1 191 ? -26.138 -37.692 31.878 1.00 77.75 191 LEU A C 1
ATOM 1591 O O . LEU A 1 191 ? -25.833 -36.521 31.632 1.00 77.75 191 LEU A O 1
ATOM 1595 N N . PRO A 1 192 ? -25.850 -38.238 33.075 1.00 77.12 192 PRO A N 1
ATOM 1596 C CA . PRO A 1 192 ? -25.124 -37.503 34.100 1.00 77.12 192 PRO A CA 1
ATOM 1597 C C . PRO A 1 192 ? -23.714 -37.167 33.603 1.00 77.12 192 PRO A C 1
ATOM 1599 O O . PRO A 1 192 ? -23.011 -38.025 33.068 1.00 77.12 192 PRO A O 1
ATOM 1602 N N . PHE A 1 193 ? -23.284 -35.919 33.809 1.00 68.19 193 PHE A N 1
ATOM 1603 C CA . PHE A 1 193 ? -21.933 -35.462 33.483 1.00 68.19 193 PHE A CA 1
ATOM 1604 C C . PHE A 1 193 ? -20.894 -36.258 34.284 1.00 68.19 193 PHE A C 1
ATOM 1606 O O . PHE A 1 193 ? -20.536 -35.891 35.402 1.00 68.19 193 PHE A O 1
ATOM 1613 N N . THR A 1 194 ? -20.383 -37.353 33.727 1.00 73.69 194 THR A N 1
ATOM 1614 C CA . THR A 1 194 ? -19.237 -38.046 34.316 1.00 73.69 194 THR A CA 1
ATOM 1615 C C . THR A 1 194 ? -17.968 -37.277 33.967 1.00 73.69 194 THR A C 1
ATOM 1617 O O . THR A 1 194 ? -17.607 -37.128 32.797 1.00 73.69 194 THR A O 1
ATOM 1620 N N . GLU A 1 195 ? -17.318 -36.745 34.999 1.00 63.31 195 GLU A N 1
ATOM 1621 C CA . GLU A 1 195 ? -16.108 -35.937 34.911 1.00 63.31 195 GLU A CA 1
ATOM 1622 C C . GLU A 1 195 ? -14.890 -36.681 34.325 1.00 63.31 195 GLU A C 1
ATOM 1624 O O . GLU A 1 195 ? -14.618 -37.830 34.655 1.00 63.31 195 GLU A O 1
ATOM 1629 N N . LYS A 1 196 ? -14.100 -35.900 33.567 1.00 52.31 196 LYS A N 1
ATOM 1630 C CA . LYS A 1 196 ? -12.645 -35.983 33.314 1.00 52.31 196 LYS A CA 1
ATOM 1631 C C . LYS A 1 196 ? -12.116 -37.211 32.557 1.00 52.31 196 LYS A C 1
ATOM 1633 O O . LYS A 1 196 ? -11.825 -38.255 33.127 1.00 52.31 196 LYS A O 1
ATOM 1638 N N . ARG A 1 197 ? -11.791 -36.990 31.276 1.00 50.53 197 ARG A N 1
ATOM 1639 C CA . ARG A 1 197 ? -10.677 -37.691 30.618 1.00 50.53 197 ARG A CA 1
ATOM 1640 C C . ARG A 1 197 ? -9.371 -37.012 31.044 1.00 50.53 197 ARG A C 1
ATOM 1642 O O . ARG A 1 197 ? -9.127 -35.873 30.648 1.00 50.53 197 ARG A O 1
ATOM 1649 N N . THR A 1 198 ? -8.617 -37.684 31.909 1.00 53.22 198 THR A N 1
ATOM 1650 C CA . THR A 1 198 ? -7.175 -37.465 32.118 1.00 53.22 198 THR A CA 1
ATOM 1651 C C . THR A 1 198 ? -6.388 -37.770 30.856 1.00 53.22 198 THR A C 1
ATOM 1653 O O . THR A 1 198 ? -6.785 -38.737 30.164 1.00 53.22 198 THR A O 1
#

Secondary structure (DSSP, 8-state):
---TT-HHHHH--S-HHHHHHHHHHHHHTTS-----S-----------------SS--S--------PPPTT--HHHHHHHHHHHHHHHHHHHH--HHHHHHHHHHHHHHHHHHHHHHHHHHHHHHHHHHHHHHH-HHHHHHTT------------HHHHHHHHHHHHS-----------------GGGSS-------

Sequence (198 aa):
MPPDKNVFYRKCDKDVFDILQENIEHYSTLGTVAVIGDLNGRYTKSEVTFKEQCESCENGDKIHKSNADNPWFTDECKTLYIQYQNALDSFNKYRSDENRINFNLSKQKYKCCETRLKRHYKNQRGNMLLSLRKKNPKRFYKNFKKRKKRVINNISLDQFEEHVKKLMSKPPEVNVGTSDTPETVFEELDLPFTEKRT

pLDDT: mean 74.39, std 20.29, range [27.88, 98.0]

Organism: Mytilus galloprovincialis (NCBI:txid29158)